Protein AF-A0A937JE90-F1 (afdb_monomer_lite)

Foldseek 3Di:
DDDDPDVVVVVVVVVVVVVVVVVVVVVVVVPPDDDPDPDDDDPDPDPPPDPPPPQDQPAWDFADAPNHTDDTDGPLVSCVNNVNPPPPPPQPQDPPRDGDDDPDDDDDDPPDDDDDPDDDDPDDDPDPPPPPDDPPDFWAWKWWDDDHDTDTPDGTDDPLVSCCVHFFQHADDAVDWTWMDGHQWIWIDDGQFIWIDNVVPDTDTPFGADNVRRGGPPSVD

Structure (mmCIF, N/CA/C/O backbone):
data_AF-A0A937JE90-F1
#
_entry.id   AF-A0A937JE90-F1
#
loop_
_atom_site.group_PDB
_atom_site.id
_atom_site.type_symbol
_atom_site.label_atom_id
_atom_site.label_alt_id
_atom_site.label_comp_id
_atom_site.label_asym_id
_atom_site.label_entity_id
_atom_site.label_seq_id
_atom_site.pdbx_PDB_ins_code
_atom_site.Cartn_x
_atom_site.Cartn_y
_atom_site.Cartn_z
_atom_site.occupancy
_atom_site.B_iso_or_equiv
_atom_site.auth_seq_id
_atom_site.auth_comp_id
_atom_site.auth_asym_id
_atom_site.auth_atom_id
_atom_site.pdbx_PDB_model_num
ATOM 1 N N . MET A 1 1 ? 58.401 -12.901 -53.313 1.00 37.28 1 MET A N 1
ATOM 2 C CA . MET A 1 1 ? 56.952 -12.604 -53.317 1.00 37.28 1 MET A CA 1
ATOM 3 C C . MET A 1 1 ? 56.377 -13.189 -52.036 1.00 37.28 1 MET A C 1
ATOM 5 O O . MET A 1 1 ? 56.408 -14.402 -51.900 1.00 37.28 1 MET A O 1
ATOM 9 N N . ALA A 1 2 ? 55.994 -12.356 -51.066 1.00 48.31 2 ALA A N 1
ATOM 10 C CA . ALA A 1 2 ? 55.420 -12.804 -49.794 1.00 48.31 2 ALA A CA 1
ATOM 11 C C . ALA A 1 2 ? 53.891 -12.698 -49.88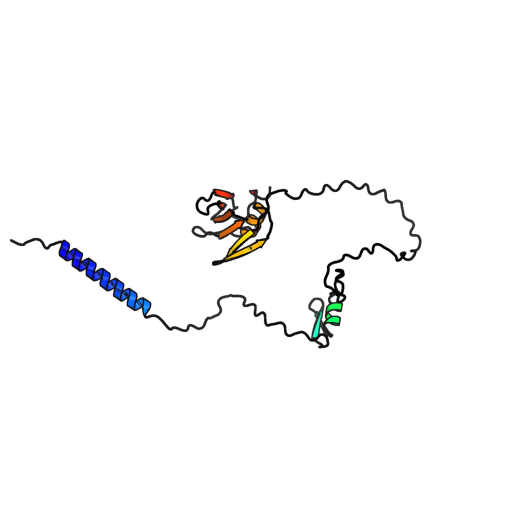3 1.00 48.31 2 ALA A C 1
ATOM 13 O O . ALA A 1 2 ? 53.369 -11.627 -50.186 1.00 48.31 2 ALA A O 1
ATOM 14 N N . THR A 1 3 ? 53.185 -13.810 -49.690 1.00 56.88 3 THR A N 1
ATOM 15 C CA . THR A 1 3 ? 51.717 -13.859 -49.654 1.00 56.88 3 THR A CA 1
ATOM 16 C C . THR A 1 3 ? 51.203 -13.258 -48.339 1.00 56.88 3 THR A C 1
ATOM 18 O O . THR A 1 3 ? 51.797 -13.540 -47.295 1.00 56.88 3 THR A O 1
ATOM 21 N N . PRO A 1 4 ? 50.125 -12.449 -48.340 1.00 64.75 4 PRO A N 1
ATOM 22 C CA . PRO A 1 4 ? 49.557 -11.908 -47.106 1.00 64.75 4 PRO A CA 1
ATOM 23 C C . PRO A 1 4 ? 49.019 -13.048 -46.225 1.00 64.75 4 PRO A C 1
ATOM 25 O O . PRO A 1 4 ? 48.425 -13.979 -46.771 1.00 64.75 4 PRO A O 1
ATOM 28 N N . PRO A 1 5 ? 49.190 -13.010 -44.892 1.00 63.50 5 PRO A N 1
ATOM 29 C CA . PRO A 1 5 ? 48.588 -14.008 -44.019 1.00 63.50 5 PRO A CA 1
ATOM 30 C C . PRO A 1 5 ? 47.060 -13.866 -44.025 1.00 63.50 5 PRO A C 1
ATOM 32 O O . PRO A 1 5 ? 46.520 -12.767 -43.880 1.00 63.50 5 PRO A O 1
ATOM 35 N N . ASP A 1 6 ? 46.361 -14.989 -44.187 1.00 70.56 6 ASP A N 1
ATOM 36 C CA . ASP A 1 6 ? 44.903 -15.046 -44.189 1.00 70.56 6 ASP A CA 1
ATOM 37 C C . ASP A 1 6 ? 44.341 -14.583 -42.841 1.00 70.56 6 ASP A C 1
ATOM 39 O O . ASP A 1 6 ? 44.371 -15.296 -41.836 1.00 70.56 6 ASP A O 1
ATOM 43 N N . ASN A 1 7 ? 43.750 -13.388 -42.832 1.00 67.81 7 ASN A N 1
ATOM 44 C CA . ASN A 1 7 ? 43.141 -12.771 -41.650 1.00 67.81 7 ASN A CA 1
ATOM 45 C C . ASN A 1 7 ? 42.049 -13.658 -41.010 1.00 67.81 7 ASN A C 1
ATOM 47 O O . ASN A 1 7 ? 41.742 -13.544 -39.827 1.00 67.81 7 ASN A O 1
ATOM 51 N N . ARG A 1 8 ? 41.490 -14.592 -41.791 1.00 65.81 8 ARG A N 1
ATOM 52 C CA . ARG A 1 8 ? 40.526 -15.610 -41.351 1.00 65.81 8 ARG A CA 1
ATOM 53 C C . ARG A 1 8 ? 41.146 -16.648 -40.415 1.00 65.81 8 ARG A C 1
ATOM 55 O O . ARG A 1 8 ? 40.470 -17.098 -39.497 1.00 65.81 8 ARG A O 1
ATOM 62 N N . ILE A 1 9 ? 42.418 -16.994 -40.613 1.00 70.12 9 ILE A N 1
ATOM 63 C CA . ILE A 1 9 ? 43.149 -17.927 -39.747 1.00 70.12 9 ILE A CA 1
ATOM 64 C C . ILE A 1 9 ? 43.435 -17.254 -38.401 1.00 70.12 9 ILE A C 1
ATOM 66 O O . ILE A 1 9 ? 43.223 -17.859 -37.355 1.00 70.12 9 ILE A O 1
ATOM 70 N N . ILE A 1 10 ? 43.809 -15.972 -38.413 1.00 68.62 10 ILE A N 1
ATOM 71 C CA . ILE A 1 10 ? 44.025 -15.184 -37.189 1.00 68.62 10 ILE A CA 1
ATOM 72 C C . ILE A 1 10 ? 42.716 -15.047 -36.394 1.00 68.62 10 ILE A C 1
ATOM 74 O O . ILE A 1 10 ? 42.710 -15.238 -35.178 1.00 68.62 10 ILE A O 1
ATOM 78 N N . LEU A 1 11 ? 41.589 -14.803 -37.074 1.00 66.81 11 LEU A N 1
ATOM 79 C CA . LEU A 1 11 ? 40.272 -14.715 -36.433 1.00 66.81 11 LEU A CA 1
ATOM 80 C C . LEU A 1 11 ? 39.799 -16.063 -35.863 1.00 66.81 11 LEU A C 1
ATOM 82 O O . LEU A 1 11 ? 39.247 -16.101 -34.765 1.00 66.81 11 LEU A O 1
ATOM 86 N N . ALA A 1 12 ? 40.045 -17.167 -36.575 1.00 65.94 12 ALA A N 1
ATOM 87 C CA . ALA A 1 12 ? 39.693 -18.511 -36.120 1.00 65.94 12 ALA A CA 1
ATOM 88 C C . ALA A 1 12 ? 40.515 -18.942 -34.892 1.00 65.94 12 ALA A C 1
ATOM 90 O O . ALA A 1 12 ? 39.964 -19.507 -33.947 1.00 65.94 12 ALA A O 1
ATOM 91 N N . ILE A 1 13 ? 41.813 -18.618 -34.868 1.00 72.19 13 ILE A N 1
ATOM 92 C CA . ILE A 1 13 ? 42.690 -18.878 -33.718 1.00 72.19 13 ILE A CA 1
ATOM 93 C C . ILE A 1 13 ? 42.265 -18.022 -32.516 1.00 72.19 13 ILE A C 1
ATOM 95 O O . ILE A 1 13 ? 42.159 -18.537 -31.402 1.00 72.19 13 ILE A O 1
ATOM 99 N N . GLY A 1 14 ? 41.961 -16.737 -32.736 1.00 70.06 14 GLY A N 1
ATOM 100 C CA . GLY A 1 14 ? 41.503 -15.830 -31.681 1.00 70.06 14 GLY A CA 1
ATOM 101 C C . GLY A 1 14 ? 40.176 -16.261 -31.048 1.00 70.06 14 GLY A C 1
ATOM 102 O O . GLY A 1 14 ? 40.050 -16.273 -29.823 1.00 70.06 14 GLY A O 1
ATOM 103 N N . ALA A 1 15 ? 39.207 -16.684 -31.866 1.00 73.38 15 ALA A N 1
ATOM 104 C CA . ALA A 1 15 ? 37.919 -17.180 -31.384 1.00 73.38 15 ALA A CA 1
ATOM 105 C C . ALA A 1 15 ? 38.066 -18.473 -30.562 1.00 73.38 15 ALA A C 1
ATOM 107 O O . ALA A 1 15 ? 37.449 -18.603 -29.505 1.00 73.38 15 ALA A O 1
ATOM 108 N N . GLY A 1 16 ? 38.928 -19.399 -30.999 1.00 78.94 16 GLY A N 1
ATOM 109 C CA . GLY A 1 16 ? 39.210 -20.629 -30.255 1.00 78.94 16 GLY A CA 1
ATOM 110 C C . GLY A 1 16 ? 39.806 -20.362 -28.870 1.00 78.94 16 GLY A C 1
ATOM 111 O O . GLY A 1 16 ? 39.369 -20.952 -27.882 1.00 78.94 16 GLY A O 1
ATOM 112 N N . LEU A 1 17 ? 40.749 -19.420 -28.773 1.00 83.06 17 LEU A N 1
ATOM 113 C CA . LEU A 1 17 ? 41.391 -19.054 -27.506 1.00 83.06 17 LEU A CA 1
ATOM 114 C C . LEU A 1 17 ? 40.407 -18.436 -26.500 1.00 83.06 17 LEU A C 1
ATOM 116 O O . LEU A 1 17 ? 40.452 -18.764 -25.314 1.00 83.06 17 LEU A O 1
ATOM 120 N N . ALA A 1 18 ? 39.485 -17.590 -26.968 1.00 82.56 18 ALA A N 1
ATOM 121 C CA . ALA A 1 18 ? 38.480 -16.958 -26.113 1.00 82.56 18 ALA A CA 1
ATOM 122 C C . ALA A 1 18 ? 37.497 -17.976 -25.508 1.00 82.56 18 ALA A C 1
ATOM 124 O O . ALA A 1 18 ? 37.166 -17.891 -24.324 1.00 82.56 18 ALA A O 1
ATOM 125 N N . VAL A 1 19 ? 37.070 -18.971 -26.294 1.00 86.69 19 VAL A N 1
ATOM 126 C CA . VAL A 1 19 ? 36.162 -20.030 -25.824 1.00 86.69 19 VAL A CA 1
ATOM 127 C C . VAL A 1 19 ? 36.844 -20.912 -24.776 1.00 86.69 19 VAL A C 1
ATOM 129 O O . VAL A 1 19 ? 36.248 -21.206 -23.741 1.00 86.69 19 VAL A O 1
ATOM 132 N N . ILE A 1 20 ? 38.110 -21.280 -24.993 1.00 86.88 20 ILE A N 1
ATOM 133 C CA . ILE A 1 20 ? 38.877 -22.077 -24.023 1.00 86.88 20 ILE A CA 1
ATOM 134 C C . ILE A 1 20 ? 39.048 -21.308 -22.704 1.00 86.88 20 ILE A C 1
ATOM 136 O O . ILE A 1 20 ? 38.826 -21.876 -21.636 1.00 86.88 20 ILE A O 1
ATOM 140 N N . LEU A 1 21 ? 39.369 -20.010 -22.760 1.00 86.88 21 LEU A N 1
ATOM 141 C CA . LEU A 1 21 ? 39.505 -19.171 -21.564 1.00 86.88 21 LEU A CA 1
ATOM 142 C C . LEU A 1 21 ? 38.193 -19.093 -20.760 1.00 86.88 21 LEU A C 1
ATOM 144 O O . LEU A 1 21 ? 38.212 -19.208 -19.534 1.00 86.88 21 LEU A O 1
ATOM 148 N N . ALA A 1 22 ? 37.052 -18.947 -21.441 1.00 83.56 22 ALA A N 1
ATOM 149 C CA . ALA A 1 22 ? 35.739 -18.903 -20.800 1.00 83.56 22 ALA A CA 1
ATOM 150 C C . ALA A 1 22 ? 35.393 -20.223 -20.089 1.00 83.56 22 ALA A C 1
ATOM 152 O O . ALA A 1 22 ? 34.890 -20.201 -18.966 1.00 83.56 22 ALA A O 1
ATOM 153 N N . ILE A 1 23 ? 35.715 -21.368 -20.703 1.00 85.56 23 ILE A N 1
ATOM 154 C CA . ILE A 1 23 ? 35.499 -22.696 -20.107 1.00 85.56 23 ILE A CA 1
ATOM 155 C C . ILE A 1 23 ? 36.378 -22.887 -18.863 1.00 85.56 23 ILE A C 1
ATOM 157 O O . ILE A 1 23 ? 35.900 -23.379 -17.840 1.00 85.56 23 ILE A O 1
ATOM 161 N N . VAL A 1 24 ? 37.645 -22.463 -18.915 1.00 85.81 24 VAL A N 1
ATOM 162 C CA . VAL A 1 24 ? 38.560 -22.546 -17.764 1.00 85.81 24 VAL A CA 1
ATOM 163 C C . VAL A 1 24 ? 38.064 -21.679 -16.604 1.00 85.81 24 VAL A C 1
ATOM 165 O O . VAL A 1 24 ? 38.007 -22.159 -15.474 1.00 85.81 24 VAL A O 1
ATOM 168 N N . LEU A 1 25 ? 37.642 -20.438 -16.866 1.00 82.88 25 LEU A N 1
ATOM 169 C CA . LEU A 1 25 ? 37.072 -19.564 -15.834 1.00 82.88 25 LEU A CA 1
ATOM 170 C C . LEU A 1 25 ? 35.789 -20.154 -15.238 1.00 82.88 25 LEU A C 1
ATOM 172 O O . LEU A 1 25 ? 35.642 -20.175 -14.017 1.00 82.88 25 LEU A O 1
ATOM 176 N N . ALA A 1 26 ? 34.897 -20.695 -16.072 1.00 79.31 26 ALA A N 1
ATOM 177 C CA . ALA A 1 26 ? 33.676 -21.343 -15.605 1.00 79.31 26 ALA A CA 1
ATOM 178 C C . ALA A 1 26 ? 33.976 -22.517 -14.658 1.00 79.31 26 ALA A C 1
ATOM 180 O O . ALA A 1 26 ? 33.338 -22.623 -13.611 1.00 79.31 26 ALA A O 1
ATOM 181 N N . LEU A 1 27 ? 34.976 -23.351 -14.970 1.00 80.12 27 LEU A N 1
ATOM 182 C CA . LEU A 1 27 ? 35.408 -24.464 -14.114 1.00 80.12 27 LEU A CA 1
ATOM 183 C C . LEU A 1 27 ? 36.045 -23.998 -12.796 1.00 80.12 27 LEU A C 1
ATOM 185 O O . LEU A 1 27 ? 35.827 -24.624 -11.761 1.00 80.12 27 LEU A O 1
ATOM 189 N N . VAL A 1 28 ? 36.799 -22.895 -12.804 1.00 78.12 28 VAL A N 1
ATOM 190 C CA . VAL A 1 28 ? 37.383 -22.323 -11.577 1.00 78.12 28 VAL A CA 1
ATOM 191 C C . VAL A 1 28 ? 36.291 -21.771 -10.657 1.00 78.12 28 VAL A C 1
ATOM 193 O O . VAL A 1 28 ? 36.310 -22.054 -9.461 1.00 78.12 28 VAL A O 1
ATOM 196 N N . PHE A 1 29 ? 35.301 -21.054 -11.197 1.00 73.00 29 PHE A N 1
ATOM 197 C CA . PHE A 1 29 ? 34.206 -20.499 -10.393 1.00 73.00 29 PHE A CA 1
ATOM 198 C C . PHE A 1 29 ? 33.187 -21.551 -9.926 1.00 73.00 29 PHE A C 1
ATOM 200 O O . PHE A 1 29 ? 32.570 -21.365 -8.882 1.00 73.00 29 PHE A O 1
ATOM 207 N N . THR A 1 30 ? 33.032 -22.676 -10.633 1.00 66.69 30 THR A N 1
ATOM 208 C CA . THR A 1 30 ? 32.139 -23.774 -10.202 1.00 66.69 30 THR A CA 1
ATOM 209 C C . THR A 1 30 ? 32.773 -24.734 -9.196 1.00 66.69 30 THR A C 1
ATOM 211 O O . THR A 1 30 ? 32.049 -25.458 -8.518 1.00 66.69 30 THR A O 1
ATOM 214 N N . ARG A 1 31 ? 34.105 -24.730 -9.032 1.00 59.97 31 ARG A N 1
ATOM 215 C CA . ARG A 1 31 ? 34.806 -25.583 -8.051 1.00 59.97 31 ARG A CA 1
ATOM 216 C C . ARG A 1 31 ? 34.926 -24.954 -6.650 1.00 59.97 31 ARG A C 1
ATOM 218 O O . ARG A 1 31 ? 35.518 -25.559 -5.761 1.00 59.97 31 ARG A O 1
ATOM 225 N N . GLY A 1 32 ? 34.356 -23.768 -6.432 1.00 50.62 32 GLY A N 1
ATOM 226 C CA . GLY A 1 32 ? 34.287 -23.099 -5.129 1.00 50.62 32 GLY A CA 1
ATOM 227 C C . GLY A 1 32 ? 33.049 -23.499 -4.325 1.00 50.62 32 GLY A C 1
ATOM 228 O O . GLY A 1 32 ? 32.169 -22.672 -4.112 1.00 50.62 32 GLY A O 1
ATOM 229 N N . GLY A 1 33 ? 32.966 -24.761 -3.902 1.00 50.19 33 GLY A N 1
ATOM 230 C CA . GLY A 1 33 ? 31.953 -25.243 -2.961 1.00 50.19 33 GLY A CA 1
ATOM 231 C C . GLY A 1 33 ? 32.598 -25.706 -1.657 1.00 50.19 33 GLY A C 1
ATOM 232 O O . GLY A 1 33 ? 33.491 -26.548 -1.691 1.00 50.19 33 GLY A O 1
ATOM 233 N N . GLY A 1 34 ? 32.113 -25.181 -0.527 1.00 51.88 34 GLY A N 1
ATOM 234 C CA . GLY A 1 34 ? 32.382 -25.733 0.806 1.00 51.88 34 GLY A CA 1
ATOM 235 C C . GLY A 1 34 ? 33.160 -24.818 1.749 1.00 51.88 34 GLY A C 1
ATOM 236 O O . GLY A 1 34 ? 34.227 -25.190 2.219 1.00 51.88 34 GLY A O 1
ATOM 237 N N . GLY A 1 35 ? 32.629 -23.629 2.033 1.00 43.66 35 GLY A N 1
ATOM 238 C CA . GLY A 1 35 ? 33.062 -22.819 3.170 1.00 43.66 35 GLY A CA 1
ATOM 239 C C . GLY A 1 35 ? 31.875 -22.553 4.084 1.00 43.66 35 GLY A C 1
ATOM 240 O O . GLY A 1 35 ? 31.163 -21.571 3.880 1.00 43.66 35 GLY A O 1
ATOM 241 N N . GLU A 1 36 ? 31.646 -23.430 5.064 1.00 54.31 36 GLU A N 1
ATOM 242 C CA . GLU A 1 36 ? 30.796 -23.125 6.218 1.00 54.31 36 GLU A CA 1
ATOM 243 C C . GLU A 1 36 ? 31.361 -21.875 6.896 1.00 54.31 36 GLU A C 1
ATOM 245 O O . GLU A 1 36 ? 32.399 -21.903 7.556 1.00 54.31 36 GLU A O 1
ATOM 250 N N . THR A 1 37 ? 30.703 -20.745 6.664 1.00 46.59 37 THR A N 1
ATOM 251 C CA . THR A 1 37 ? 30.997 -19.499 7.363 1.00 46.59 37 THR A CA 1
ATOM 252 C C . THR A 1 37 ? 30.010 -19.429 8.523 1.00 46.59 37 THR A C 1
ATOM 254 O O . THR A 1 37 ? 28.810 -19.509 8.256 1.00 46.59 37 THR A O 1
ATOM 257 N N . PRO A 1 38 ? 30.447 -19.295 9.789 1.00 49.16 38 PRO A N 1
ATOM 258 C CA . PRO A 1 38 ? 29.516 -19.101 10.889 1.00 49.16 38 PRO A CA 1
ATOM 259 C C . PRO A 1 38 ? 28.750 -17.808 10.625 1.00 49.16 38 PRO A C 1
ATOM 261 O O . PRO A 1 38 ? 29.356 -16.749 10.430 1.00 49.16 38 PRO A O 1
ATOM 264 N N . GLU A 1 39 ? 27.424 -17.892 10.576 1.00 51.44 39 GLU A N 1
ATOM 265 C CA . GLU A 1 39 ? 26.563 -16.722 10.480 1.00 51.44 39 GLU A CA 1
ATOM 266 C C . GLU A 1 39 ? 26.721 -15.886 11.755 1.00 51.44 39 GLU A C 1
ATOM 268 O O . GLU A 1 39 ? 26.107 -16.137 12.788 1.00 51.44 39 GLU A O 1
ATOM 273 N N . GLY A 1 40 ? 27.588 -14.874 11.688 1.00 54.34 40 GLY A N 1
ATOM 274 C CA . GLY A 1 40 ? 27.546 -13.745 12.608 1.00 54.34 40 GLY A CA 1
ATOM 275 C C . GLY A 1 40 ? 26.224 -12.987 12.429 1.00 54.34 40 GLY A C 1
ATOM 276 O O . GLY A 1 40 ? 25.684 -12.956 11.317 1.00 54.34 40 GLY A O 1
ATOM 277 N N . PRO A 1 41 ? 25.682 -12.381 13.498 1.00 49.41 41 PRO A N 1
ATOM 278 C CA . PRO A 1 41 ? 24.296 -11.943 13.542 1.00 49.41 41 PRO A CA 1
ATOM 279 C C . PRO A 1 41 ? 24.059 -10.822 12.530 1.00 49.41 41 PRO A C 1
ATOM 281 O O . PRO A 1 41 ? 24.440 -9.668 12.730 1.00 49.41 41 PRO A O 1
ATOM 284 N N . LYS A 1 42 ? 23.390 -11.168 11.430 1.00 52.94 42 LYS A N 1
ATOM 285 C CA . LYS A 1 42 ? 22.649 -10.199 10.629 1.00 52.94 42 LYS A CA 1
ATOM 286 C C . LYS A 1 42 ? 21.412 -9.842 11.440 1.00 52.94 42 LYS A C 1
ATOM 288 O O . LYS A 1 42 ? 20.765 -10.726 11.992 1.00 52.94 42 LYS A O 1
ATOM 293 N N . GLY A 1 43 ? 21.154 -8.543 11.577 1.00 58.41 43 GLY A N 1
ATOM 294 C CA . GLY A 1 43 ? 20.086 -7.972 12.398 1.00 58.41 43 GLY A CA 1
ATOM 295 C C . GLY A 1 43 ? 18.686 -8.363 11.930 1.00 58.41 43 GLY A C 1
ATOM 296 O O . GLY A 1 43 ? 17.953 -7.540 11.392 1.00 58.41 43 GLY A O 1
ATOM 297 N N . GLN A 1 44 ? 18.319 -9.615 12.166 1.00 52.81 44 GLN A N 1
ATOM 298 C CA . GLN A 1 44 ? 16.961 -10.115 12.158 1.00 52.81 44 GLN A CA 1
ATOM 299 C C . GLN A 1 44 ? 16.538 -10.292 13.614 1.00 52.81 44 GLN A C 1
ATOM 301 O O . GLN A 1 44 ? 17.138 -11.066 14.358 1.00 52.81 44 GLN A O 1
ATOM 306 N N . LEU A 1 45 ? 15.522 -9.534 14.028 1.00 61.84 45 LEU A N 1
ATOM 307 C CA . LEU A 1 45 ? 14.776 -9.816 15.247 1.00 61.84 45 LEU A CA 1
ATOM 308 C C . LEU A 1 45 ? 14.171 -11.214 15.070 1.00 61.84 45 LEU A C 1
ATOM 310 O O . LEU A 1 45 ? 13.153 -11.369 14.397 1.00 61.84 45 LEU A O 1
ATOM 314 N N . GLN A 1 46 ? 14.847 -12.235 15.591 1.00 59.69 46 GLN A N 1
ATOM 315 C CA . GLN A 1 46 ? 14.311 -13.585 15.631 1.00 59.69 46 GLN A CA 1
ATOM 316 C C . GLN A 1 46 ? 13.304 -13.620 16.772 1.00 59.69 46 GLN A C 1
ATOM 318 O O . GLN A 1 46 ? 13.667 -13.543 17.944 1.00 59.69 46 GLN A O 1
ATOM 323 N N . VAL A 1 47 ? 12.023 -13.628 16.413 1.00 62.75 47 VAL A N 1
ATOM 324 C CA . VAL A 1 47 ? 10.957 -13.906 17.367 1.00 62.75 47 VAL A CA 1
ATOM 325 C C . VAL A 1 47 ? 10.908 -15.420 17.507 1.00 62.75 47 VAL A C 1
ATOM 327 O O . VAL A 1 47 ? 10.254 -16.100 16.719 1.00 62.75 47 VAL A O 1
ATOM 330 N N . ASP A 1 48 ? 11.636 -15.939 18.492 1.00 57.00 48 ASP A N 1
ATOM 331 C CA . ASP A 1 48 ? 11.430 -17.296 18.984 1.00 57.00 48 ASP A CA 1
ATOM 332 C C . ASP A 1 48 ? 10.063 -17.334 19.671 1.00 57.00 48 ASP A C 1
ATOM 334 O O . ASP A 1 48 ? 9.928 -17.079 20.869 1.00 57.00 48 ASP A O 1
ATOM 338 N N . VAL A 1 49 ? 9.014 -17.617 18.895 1.00 61.09 49 VAL A N 1
ATOM 339 C CA . VAL A 1 49 ? 7.740 -18.055 19.463 1.00 61.09 49 VAL A CA 1
ATOM 340 C C . VAL A 1 49 ? 7.956 -19.493 19.913 1.00 61.09 49 VAL A C 1
ATOM 342 O O . VAL A 1 49 ? 7.645 -20.445 19.201 1.00 61.09 49 VAL A O 1
ATOM 345 N N . ALA A 1 50 ? 8.556 -19.647 21.091 1.00 59.31 50 ALA A N 1
ATOM 346 C CA . ALA A 1 50 ? 8.447 -20.894 21.818 1.00 59.31 50 ALA A CA 1
ATOM 347 C C . ALA A 1 50 ? 6.953 -21.157 22.034 1.00 59.31 50 ALA A C 1
ATOM 349 O O . ALA A 1 50 ? 6.223 -20.259 22.464 1.00 59.31 50 ALA A O 1
ATOM 350 N N . GLU A 1 51 ? 6.510 -22.369 21.702 1.00 51.34 51 GLU A N 1
ATOM 351 C CA . GLU A 1 51 ? 5.184 -22.870 22.049 1.00 51.34 51 GLU A CA 1
ATOM 352 C C . GLU A 1 51 ? 4.886 -22.470 23.498 1.00 51.34 51 GLU A C 1
ATOM 354 O O . GLU A 1 51 ? 5.680 -22.766 24.400 1.00 51.34 51 GLU A O 1
ATOM 359 N N . ALA A 1 52 ? 3.807 -21.710 23.713 1.00 56.06 52 ALA A N 1
ATOM 360 C CA . ALA A 1 52 ? 3.447 -21.266 25.048 1.00 56.06 52 ALA A CA 1
ATOM 361 C C . ALA A 1 52 ? 3.242 -22.522 25.896 1.00 56.06 52 ALA A C 1
ATOM 363 O O . ALA A 1 52 ? 2.284 -23.263 25.683 1.00 56.06 52 ALA A O 1
ATOM 364 N N . GLN A 1 53 ? 4.167 -22.787 26.825 1.00 59.00 53 GLN A N 1
ATOM 365 C CA . GLN A 1 53 ? 3.973 -23.835 27.821 1.00 59.00 53 GLN A CA 1
ATOM 366 C C . GLN A 1 53 ? 2.613 -23.563 28.450 1.00 59.00 53 GLN A C 1
ATOM 368 O O . GLN A 1 53 ? 2.394 -22.443 28.923 1.00 59.00 53 GLN A O 1
ATOM 373 N N . SER A 1 54 ? 1.696 -24.534 28.381 1.00 59.47 54 SER A N 1
ATOM 374 C CA . SER A 1 54 ? 0.350 -24.368 28.917 1.00 59.47 54 SER A CA 1
ATOM 375 C C . SER A 1 54 ? 0.480 -23.867 30.348 1.00 59.47 54 SER A C 1
ATOM 377 O O . SER A 1 54 ? 1.075 -24.517 31.212 1.00 59.47 54 SER A O 1
ATOM 379 N N . LEU A 1 55 ? 0.026 -22.639 30.572 1.00 62.09 55 LEU A N 1
ATOM 380 C CA . LEU A 1 55 ? 0.109 -22.038 31.886 1.00 62.09 55 LEU A CA 1
ATOM 381 C C . LEU A 1 55 ? -0.967 -22.714 32.729 1.00 62.09 55 LEU A C 1
ATOM 383 O O . LEU A 1 55 ? -2.155 -22.458 32.555 1.00 62.09 55 LEU A O 1
ATOM 387 N N . GLU A 1 56 ? -0.535 -23.619 33.601 1.00 67.44 56 GLU A N 1
ATOM 388 C CA . GLU A 1 56 ? -1.402 -24.274 34.576 1.00 67.44 56 GLU A CA 1
ATOM 389 C C . GLU A 1 56 ? -2.122 -23.200 35.418 1.00 67.44 56 GLU A C 1
ATOM 391 O O . GLU A 1 56 ? -1.444 -22.433 36.112 1.00 67.44 56 GLU A O 1
ATOM 396 N N . PRO A 1 57 ? -3.467 -23.118 35.388 1.00 68.38 57 PRO A N 1
ATOM 397 C CA . PRO A 1 57 ? -4.224 -22.028 36.017 1.00 68.38 57 PRO A CA 1
ATOM 398 C C . PRO A 1 57 ? -3.984 -21.903 37.524 1.00 68.38 57 PRO A C 1
ATOM 400 O O . PRO A 1 57 ? -4.032 -20.811 38.086 1.00 68.38 57 PRO A O 1
ATOM 403 N N . THR A 1 58 ? -3.690 -23.028 38.177 1.00 73.19 58 THR A N 1
ATOM 404 C CA . THR A 1 58 ? -3.466 -23.126 39.623 1.00 73.19 58 THR A CA 1
ATOM 405 C C . THR A 1 58 ? -2.020 -22.861 40.035 1.00 73.19 58 THR A C 1
ATOM 407 O O . THR A 1 58 ? -1.705 -22.919 41.222 1.00 73.19 58 THR A O 1
ATOM 410 N N . ARG A 1 59 ? -1.105 -22.625 39.088 1.00 81.50 59 ARG A N 1
ATOM 411 C CA . ARG A 1 59 ? 0.303 -22.372 39.398 1.00 81.50 59 ARG A CA 1
ATOM 412 C C . ARG A 1 59 ? 0.491 -20.916 39.807 1.00 81.50 59 ARG A C 1
ATOM 414 O O . ARG A 1 59 ? 0.085 -20.005 39.093 1.00 81.50 59 ARG A O 1
ATOM 421 N N . GLU A 1 60 ? 1.160 -20.697 40.934 1.00 84.62 60 GLU A N 1
ATOM 422 C CA . GLU A 1 60 ? 1.529 -19.350 41.363 1.00 84.62 60 GLU A CA 1
ATOM 423 C C . GLU A 1 60 ? 2.642 -18.779 40.473 1.00 84.62 60 GLU A C 1
ATOM 425 O O . GLU A 1 60 ? 3.685 -19.402 40.246 1.00 84.62 60 GLU A O 1
ATOM 430 N N . LEU A 1 61 ? 2.411 -17.568 39.973 1.00 88.00 61 LEU A N 1
ATOM 431 C CA . LEU A 1 61 ? 3.282 -16.819 39.079 1.00 88.00 61 LEU A CA 1
ATOM 432 C C . LEU A 1 61 ? 3.653 -15.478 39.709 1.00 88.00 61 LEU A C 1
ATOM 434 O O . LEU A 1 61 ? 2.934 -14.945 40.549 1.00 88.00 61 LEU A O 1
ATOM 438 N N . ARG A 1 62 ? 4.742 -14.869 39.236 1.00 92.00 62 ARG A N 1
ATOM 439 C CA . ARG A 1 62 ? 5.076 -13.488 39.599 1.00 92.00 62 ARG A CA 1
ATOM 440 C C . ARG A 1 62 ? 4.093 -12.525 38.938 1.00 92.00 62 ARG A C 1
ATOM 442 O O . ARG A 1 62 ? 4.104 -12.402 37.717 1.00 92.00 62 ARG A O 1
ATOM 449 N N . CYS A 1 63 ? 3.291 -11.826 39.734 1.00 90.94 63 CYS A N 1
ATOM 450 C CA . CYS A 1 63 ? 2.336 -10.853 39.230 1.00 90.94 63 CYS A CA 1
ATOM 451 C C . CYS A 1 63 ? 2.941 -9.449 39.163 1.00 90.94 63 CYS A C 1
ATOM 453 O O . CYS A 1 63 ? 3.559 -8.979 40.125 1.00 90.94 63 CYS A O 1
ATOM 455 N N . PHE A 1 64 ? 2.716 -8.774 38.036 1.00 91.94 64 PHE A N 1
ATOM 456 C CA . PHE A 1 64 ? 3.090 -7.383 37.823 1.00 91.94 64 PHE A CA 1
ATOM 457 C C . PHE A 1 64 ? 1.843 -6.570 37.485 1.00 91.94 64 PHE A C 1
ATOM 459 O O . PHE A 1 64 ? 1.065 -6.993 36.634 1.00 91.94 64 PHE A O 1
ATOM 466 N N . VAL A 1 65 ? 1.662 -5.428 38.146 1.00 89.19 65 VAL A N 1
ATOM 467 C CA . VAL A 1 65 ? 0.575 -4.469 37.892 1.00 89.19 65 VAL A CA 1
ATOM 468 C C . VAL A 1 65 ? 1.227 -3.126 37.594 1.00 89.19 65 VAL A C 1
ATOM 470 O O . VAL A 1 65 ? 2.084 -2.687 38.358 1.00 89.19 65 VAL A O 1
ATOM 473 N N . GLU A 1 66 ? 0.918 -2.533 36.437 1.00 88.19 66 GLU A N 1
ATOM 474 C CA . GLU A 1 66 ? 1.575 -1.306 35.938 1.00 88.19 66 GLU A CA 1
ATOM 475 C C . GLU A 1 66 ? 3.119 -1.401 35.906 1.00 88.19 66 GLU A C 1
ATOM 477 O O . GLU A 1 66 ? 3.848 -0.430 36.100 1.00 88.19 66 GLU A O 1
ATOM 482 N N . GLY A 1 67 ? 3.643 -2.612 35.684 1.00 89.94 67 GLY A N 1
ATOM 483 C CA . GLY A 1 67 ? 5.082 -2.889 35.666 1.00 89.94 67 GLY A CA 1
ATOM 484 C C . GLY A 1 67 ? 5.741 -3.045 37.044 1.00 89.94 67 GLY A C 1
ATOM 485 O O . GLY A 1 67 ? 6.951 -3.254 37.102 1.00 89.94 67 GLY A O 1
ATOM 486 N N . GLN A 1 68 ? 4.989 -2.989 38.149 1.00 91.88 68 GLN A N 1
ATOM 487 C CA . GLN A 1 68 ? 5.496 -3.208 39.511 1.00 91.88 68 GLN A CA 1
ATOM 488 C C . GLN A 1 68 ? 5.173 -4.618 40.014 1.00 91.88 68 GLN A C 1
ATOM 490 O O . GLN A 1 68 ? 4.063 -5.106 39.825 1.00 91.88 68 GLN A O 1
ATOM 495 N N . PHE A 1 69 ? 6.128 -5.273 40.680 1.00 92.88 69 PHE A N 1
ATOM 496 C CA . PHE A 1 69 ? 5.924 -6.606 41.259 1.00 92.88 69 PHE A CA 1
ATOM 497 C C . PHE A 1 69 ? 5.056 -6.531 42.521 1.00 92.88 69 PHE A C 1
ATOM 499 O O . PHE A 1 69 ? 5.429 -5.867 43.486 1.00 92.88 69 PHE A O 1
ATOM 506 N N . VAL A 1 70 ? 3.929 -7.248 42.531 1.00 91.69 70 VAL A N 1
ATOM 507 C CA . VAL A 1 70 ? 2.953 -7.213 43.639 1.00 91.69 70 VAL A CA 1
ATOM 508 C C . VAL A 1 70 ? 2.884 -8.509 44.451 1.00 91.69 70 VAL A C 1
ATOM 510 O O . VAL A 1 70 ? 2.259 -8.529 45.509 1.00 91.69 70 VAL A O 1
ATOM 513 N N . GLY A 1 71 ? 3.526 -9.586 43.987 1.00 92.31 71 GLY A N 1
ATOM 514 C CA . GLY A 1 71 ? 3.601 -10.860 44.705 1.00 92.31 71 GLY A CA 1
ATOM 515 C C . GLY A 1 71 ? 3.517 -12.089 43.802 1.00 92.31 71 GLY A C 1
ATOM 516 O O . GLY A 1 71 ? 3.477 -11.980 42.575 1.00 92.31 71 GLY A O 1
ATOM 517 N N . MET A 1 72 ? 3.495 -13.266 44.430 1.00 92.75 72 MET A N 1
ATOM 518 C CA . MET A 1 72 ? 3.181 -14.535 43.769 1.00 92.75 72 MET A CA 1
ATOM 519 C C . MET A 1 72 ? 1.666 -14.751 43.827 1.00 92.75 72 MET A C 1
ATOM 521 O O . MET A 1 72 ? 1.106 -14.772 44.919 1.00 92.75 72 MET A O 1
ATOM 525 N N . LEU A 1 73 ? 1.004 -14.838 42.674 1.00 89.00 73 LEU A N 1
ATOM 526 C CA . LEU A 1 73 ? -0.445 -15.029 42.556 1.00 89.00 73 LEU A CA 1
ATOM 527 C C . LEU A 1 73 ? -0.747 -16.011 41.423 1.00 89.00 73 LEU A C 1
ATOM 529 O O . LEU A 1 73 ? 0.055 -16.171 40.504 1.00 89.00 73 LEU A O 1
ATOM 533 N N . THR A 1 74 ? -1.909 -16.653 41.467 1.00 88.81 74 THR A N 1
ATOM 534 C CA . THR A 1 74 ? -2.421 -17.452 40.347 1.00 88.81 74 THR A CA 1
ATOM 535 C C . THR A 1 74 ? -2.783 -16.559 39.150 1.00 88.81 74 THR A C 1
ATOM 537 O O . THR A 1 74 ? -2.876 -15.330 39.267 1.00 88.81 74 THR A O 1
ATOM 540 N N . LEU A 1 75 ? -2.952 -17.165 37.971 1.00 85.25 75 LEU A N 1
ATOM 541 C CA . LEU A 1 75 ? -3.236 -16.443 36.723 1.00 85.25 75 LEU A CA 1
ATOM 542 C C . LEU A 1 75 ? -4.484 -15.560 36.809 1.00 85.25 75 LEU A C 1
ATOM 544 O O . LEU A 1 75 ? -4.439 -14.385 36.450 1.00 85.25 75 LEU A O 1
ATOM 548 N N . ASP A 1 76 ? -5.576 -16.130 37.307 1.00 85.50 76 ASP A N 1
ATOM 549 C CA . ASP A 1 76 ? -6.876 -15.486 37.501 1.00 85.50 76 ASP A CA 1
ATOM 550 C C . ASP A 1 76 ? -6.768 -14.281 38.444 1.00 85.50 76 ASP A C 1
ATOM 552 O O . ASP A 1 76 ? -7.217 -13.180 38.122 1.00 85.50 76 ASP A O 1
ATOM 556 N N . GLN A 1 77 ? -6.078 -14.448 39.571 1.00 87.31 77 GLN A N 1
ATOM 557 C CA . GLN A 1 77 ? -5.900 -13.385 40.556 1.00 87.31 77 GLN A CA 1
ATOM 558 C C . GLN A 1 77 ? -5.023 -12.247 40.026 1.00 87.31 77 GLN A C 1
ATOM 560 O O . GLN A 1 77 ? -5.282 -11.075 40.315 1.00 87.31 77 GLN A O 1
ATOM 565 N N . CYS A 1 78 ? -3.982 -12.565 39.252 1.00 89.19 78 CYS A N 1
ATOM 566 C CA . CYS A 1 78 ? -3.130 -11.547 38.649 1.00 89.19 78 CYS A CA 1
ATOM 567 C C . CYS A 1 78 ? -3.839 -10.795 37.514 1.00 89.19 78 CYS A C 1
ATOM 569 O O . CYS A 1 78 ? -3.717 -9.572 37.421 1.00 89.19 78 CYS A O 1
ATOM 571 N N . ALA A 1 79 ? -4.607 -11.502 36.682 1.00 85.75 79 ALA A N 1
ATOM 572 C CA . ALA A 1 79 ? -5.419 -10.905 35.627 1.00 85.75 79 ALA A CA 1
ATOM 573 C C . ALA A 1 79 ? -6.451 -9.929 36.212 1.00 85.75 79 ALA A C 1
ATOM 575 O O . ALA A 1 79 ? -6.512 -8.775 35.785 1.00 85.75 79 ALA A O 1
ATOM 576 N N . GLN A 1 80 ? -7.150 -10.338 37.278 1.00 85.06 80 GLN A N 1
ATOM 577 C CA . GLN A 1 80 ? -8.123 -9.492 37.971 1.00 85.06 80 GLN A CA 1
ATOM 578 C C . GLN A 1 80 ? -7.495 -8.186 38.480 1.00 85.06 80 GLN A C 1
ATOM 580 O O . GLN A 1 80 ? -8.073 -7.111 38.333 1.00 85.06 80 GLN A O 1
ATOM 585 N N . ARG A 1 81 ? -6.285 -8.251 39.052 1.00 85.75 81 ARG A N 1
ATOM 586 C CA . ARG A 1 81 ? -5.568 -7.058 39.541 1.00 85.75 81 ARG A CA 1
ATOM 587 C C . ARG A 1 81 ? -5.048 -6.151 38.429 1.00 85.75 81 ARG A C 1
ATOM 589 O O . ARG A 1 81 ? -4.833 -4.971 38.676 1.00 85.75 81 ARG A O 1
ATOM 596 N N . ASN A 1 82 ? -4.871 -6.690 37.227 1.00 83.62 82 ASN A N 1
ATOM 597 C CA . ASN A 1 82 ? -4.549 -5.925 36.025 1.00 83.62 82 ASN A CA 1
ATOM 598 C C . ASN A 1 82 ? -5.798 -5.361 35.323 1.00 83.62 82 ASN A C 1
ATOM 600 O O . ASN A 1 82 ? -5.676 -4.771 34.253 1.00 83.62 82 ASN A O 1
ATOM 604 N N . GLY A 1 83 ? -6.994 -5.537 35.899 1.00 79.62 83 GLY A N 1
ATOM 605 C CA . GLY A 1 83 ? -8.247 -5.078 35.298 1.00 79.62 83 GLY A CA 1
ATOM 606 C C . GLY A 1 83 ? -8.687 -5.900 34.085 1.00 79.62 83 GLY A C 1
ATOM 607 O O . GLY A 1 83 ? -9.570 -5.470 33.347 1.00 79.62 83 GLY A O 1
ATOM 608 N N . LEU A 1 84 ? -8.089 -7.076 33.867 1.00 80.00 84 LEU A N 1
ATOM 609 C CA . LEU A 1 84 ? -8.558 -8.036 32.875 1.00 80.00 84 LEU A CA 1
ATOM 610 C C . LEU A 1 84 ? -9.770 -8.753 33.476 1.00 80.00 84 LEU A C 1
ATOM 612 O O . LEU A 1 84 ? -9.624 -9.504 34.440 1.00 80.00 84 LEU A O 1
ATOM 616 N N . ALA A 1 85 ? -10.962 -8.490 32.937 1.00 59.31 85 ALA A N 1
ATOM 617 C CA . ALA A 1 85 ? -12.168 -9.215 33.316 1.00 59.31 85 ALA A CA 1
ATOM 618 C C . ALA A 1 85 ? -11.962 -10.708 33.015 1.00 59.31 85 ALA A C 1
ATOM 620 O O . ALA A 1 85 ? -11.779 -11.099 31.863 1.00 59.31 85 ALA A O 1
ATOM 621 N N . THR A 1 86 ? -11.908 -11.524 34.068 1.00 59.00 86 THR A N 1
ATOM 622 C CA . THR A 1 86 ? -11.750 -12.985 33.977 1.00 59.00 86 THR A CA 1
ATOM 623 C C . THR A 1 86 ? -13.080 -13.701 33.766 1.00 59.00 86 THR A C 1
ATOM 625 O O . THR A 1 86 ? -13.102 -14.880 33.417 1.00 59.00 86 THR A O 1
ATOM 628 N N . GLU A 1 87 ? -14.190 -12.988 33.932 1.00 57.03 87 GLU A N 1
ATOM 629 C CA . GLU A 1 87 ? -15.495 -13.451 33.496 1.00 57.03 87 GLU A CA 1
ATOM 630 C C . GLU A 1 87 ? -15.537 -13.328 31.976 1.00 57.03 87 GLU A C 1
ATOM 632 O O . GLU A 1 87 ? -15.176 -12.284 31.426 1.00 57.03 87 GLU A O 1
ATOM 637 N N . ALA A 1 88 ? -15.881 -14.441 31.318 1.00 51.94 88 ALA A N 1
ATOM 638 C CA . ALA A 1 88 ? -16.005 -14.541 29.873 1.00 51.94 88 ALA A CA 1
ATOM 639 C C . ALA A 1 88 ? -16.630 -13.254 29.343 1.00 51.94 88 ALA A C 1
ATOM 641 O O . ALA A 1 88 ? -17.705 -12.865 29.802 1.00 51.94 88 ALA A O 1
ATOM 642 N N . LEU A 1 89 ? -15.908 -12.579 28.442 1.00 47.16 89 LEU A N 1
ATOM 643 C CA . LEU A 1 89 ? -16.412 -11.396 27.765 1.00 47.16 89 LEU A CA 1
ATOM 644 C C . LEU A 1 89 ? -17.874 -11.650 27.401 1.00 47.16 89 LEU A C 1
ATOM 646 O O . LEU A 1 89 ? -18.180 -12.706 26.849 1.00 47.16 89 LEU A O 1
ATOM 650 N N . ASP A 1 90 ? -18.731 -10.691 27.739 1.00 49.50 90 ASP A N 1
ATOM 651 C CA . ASP A 1 90 ? -20.160 -10.651 27.438 1.00 49.50 90 ASP A CA 1
ATOM 652 C C . ASP A 1 90 ? -20.386 -10.617 25.915 1.00 49.50 90 ASP A C 1
ATOM 654 O O . ASP A 1 90 ? -20.718 -9.610 25.293 1.00 49.50 90 ASP A O 1
ATOM 658 N N . VAL A 1 91 ? -20.088 -11.743 25.282 1.00 54.34 91 VAL A N 1
ATOM 659 C CA . VAL A 1 91 ? -20.455 -12.124 23.934 1.00 54.34 91 VAL A CA 1
ATOM 660 C C . VAL A 1 91 ? -21.224 -13.413 24.134 1.00 54.34 91 VAL A C 1
ATOM 662 O O . VAL A 1 91 ? -20.621 -14.450 24.377 1.00 54.34 91 VAL A O 1
ATOM 665 N N . GLY A 1 92 ? -22.557 -13.314 24.129 1.00 47.28 92 GLY A N 1
ATOM 666 C CA . GLY A 1 92 ? -23.494 -14.422 24.323 1.00 47.28 92 GLY A CA 1
ATOM 667 C C . GLY A 1 92 ? -23.192 -15.607 23.409 1.00 47.28 92 GLY A C 1
ATOM 668 O O . GLY A 1 92 ? -23.736 -15.728 22.313 1.00 47.28 92 GLY A O 1
ATOM 669 N N . LEU A 1 93 ? -22.283 -16.451 23.876 1.00 50.31 93 LEU A N 1
ATOM 670 C CA . LEU A 1 93 ? -21.897 -17.730 23.325 1.00 50.31 93 LEU A CA 1
ATOM 671 C C . LEU A 1 93 ? -22.477 -18.739 24.300 1.00 50.31 93 LEU A C 1
ATOM 673 O O . LEU A 1 93 ? -21.978 -18.911 25.412 1.00 50.31 93 LEU A O 1
ATOM 677 N N . ASP A 1 94 ? -23.587 -19.345 23.905 1.00 56.12 94 ASP A N 1
ATOM 678 C CA . ASP A 1 94 ? -24.098 -20.504 24.617 1.00 56.12 94 ASP A CA 1
ATOM 679 C C . ASP A 1 94 ? -23.137 -21.697 24.449 1.00 56.12 94 ASP A C 1
ATOM 681 O O . ASP A 1 94 ? -22.168 -21.655 23.683 1.00 56.12 94 ASP A O 1
ATOM 685 N N . GLU A 1 95 ? -23.407 -22.790 25.162 1.00 57.62 95 GLU A N 1
ATOM 686 C CA . GLU A 1 95 ? -22.591 -24.014 25.146 1.00 57.62 95 GLU A CA 1
ATOM 687 C C . GLU A 1 95 ? -22.457 -24.657 23.743 1.00 57.62 95 GLU A C 1
ATOM 689 O O . GLU A 1 95 ? -21.720 -25.629 23.579 1.00 57.62 95 GLU A O 1
ATOM 694 N N . THR A 1 96 ? -23.129 -24.116 22.715 1.00 65.62 96 THR A N 1
ATOM 695 C CA . THR A 1 96 ? -23.052 -24.558 21.315 1.00 65.62 96 THR A CA 1
ATOM 696 C C . THR A 1 96 ? -22.182 -23.668 20.416 1.00 65.62 96 THR A C 1
ATOM 698 O O . THR A 1 96 ? -21.934 -24.029 19.265 1.00 65.62 96 THR A O 1
ATOM 701 N N . GLY A 1 97 ? -21.658 -22.545 20.924 1.00 60.06 97 GLY A N 1
ATOM 702 C CA . GLY A 1 97 ? -20.729 -21.674 20.192 1.00 60.06 97 GLY A CA 1
ATOM 703 C C . GLY A 1 97 ? -21.382 -20.773 19.137 1.00 60.06 97 GLY A C 1
ATOM 704 O O . GLY A 1 97 ? -20.697 -20.302 18.226 1.00 60.06 97 GLY A O 1
ATOM 705 N N . ALA A 1 98 ? -22.690 -20.522 19.237 1.00 54.47 98 ALA A N 1
ATOM 706 C CA . ALA A 1 98 ? -23.400 -19.593 18.362 1.00 54.47 98 ALA A CA 1
ATOM 707 C C . ALA A 1 98 ? -23.510 -18.197 18.997 1.00 54.47 98 ALA A C 1
ATOM 709 O O . ALA A 1 98 ? -23.809 -18.063 20.179 1.00 54.47 98 ALA A O 1
ATOM 710 N N . LEU A 1 99 ? -23.286 -17.149 18.195 1.00 51.31 99 LEU A N 1
ATOM 711 C CA . LEU A 1 99 ? -23.449 -15.759 18.623 1.00 51.31 99 LEU A CA 1
ATOM 712 C C . LEU A 1 99 ? -24.939 -15.421 18.715 1.00 51.31 99 LEU A C 1
ATOM 714 O O . LEU A 1 99 ? -25.593 -15.209 17.691 1.00 51.31 99 LEU A O 1
ATOM 718 N N . VAL A 1 100 ? -25.465 -15.318 19.932 1.00 51.28 100 VAL A N 1
ATOM 719 C CA . VAL A 1 100 ? -26.794 -14.757 20.181 1.00 51.28 100 VAL A CA 1
ATOM 720 C C . VAL A 1 100 ? -26.633 -13.572 21.120 1.00 51.28 100 VAL A C 1
ATOM 722 O O . VAL A 1 100 ? -26.317 -13.717 22.296 1.00 51.28 100 VAL A O 1
ATOM 725 N N . ALA A 1 101 ? -26.866 -12.369 20.594 1.00 47.50 101 ALA A N 1
ATOM 726 C CA . ALA A 1 101 ? -27.027 -11.191 21.431 1.00 47.50 101 ALA A CA 1
ATOM 727 C C . ALA A 1 101 ? -28.286 -11.382 22.291 1.00 47.50 101 ALA A C 1
ATOM 729 O O . ALA A 1 101 ? -29.399 -11.446 21.762 1.00 47.50 101 ALA A O 1
ATOM 730 N N . ALA A 1 102 ? -28.115 -11.499 23.608 1.00 45.88 102 ALA A N 1
ATOM 731 C CA . ALA A 1 102 ? -29.235 -11.557 24.533 1.00 45.88 102 ALA A CA 1
ATOM 732 C C . ALA A 1 102 ? -30.016 -10.227 24.476 1.00 45.88 102 ALA A C 1
ATOM 734 O O . ALA A 1 102 ? -29.423 -9.158 24.645 1.00 45.88 102 ALA A O 1
ATOM 735 N N . PRO A 1 103 ? -31.344 -10.244 24.259 1.00 54.56 103 PRO A N 1
ATOM 736 C CA . PRO A 1 103 ? -32.164 -9.053 24.367 1.00 54.56 103 PRO A CA 1
ATOM 737 C C . PRO A 1 103 ? -32.501 -8.841 25.846 1.00 54.56 103 PRO A C 1
ATOM 739 O O . PRO A 1 103 ? -33.611 -9.123 26.284 1.00 54.56 103 PRO A O 1
ATOM 742 N N . THR A 1 104 ? -31.549 -8.361 26.643 1.00 48.84 104 THR A N 1
ATOM 743 C CA . THR A 1 104 ? -31.833 -7.886 28.005 1.00 48.84 104 THR A CA 1
ATOM 744 C C . THR A 1 104 ? -31.572 -6.394 28.093 1.00 48.84 104 THR A C 1
ATOM 746 O O . THR A 1 104 ? -30.646 -5.924 28.748 1.00 48.84 104 THR A O 1
ATOM 749 N N . ALA A 1 105 ? -32.452 -5.635 27.444 1.00 48.88 105 ALA A N 1
ATOM 750 C CA . ALA A 1 105 ? -32.881 -4.379 28.027 1.00 48.88 105 ALA A CA 1
ATOM 751 C C . ALA A 1 105 ? -33.734 -4.702 29.265 1.00 48.88 105 ALA A C 1
ATOM 753 O O . ALA A 1 105 ? -34.707 -5.441 29.151 1.00 48.88 105 ALA A O 1
ATOM 754 N N . SER A 1 106 ? -33.373 -4.096 30.400 1.00 51.28 106 SER A N 1
ATOM 755 C CA . SER A 1 106 ? -34.211 -3.871 31.588 1.00 51.28 106 SER A CA 1
ATOM 756 C C . SER A 1 106 ? -34.700 -5.098 32.372 1.00 51.28 106 SER A C 1
ATOM 758 O O . SER A 1 106 ? -35.338 -5.982 31.827 1.00 51.28 106 SER A O 1
ATOM 760 N N . LEU A 1 107 ? -34.476 -5.085 33.696 1.00 51.41 107 LEU A N 1
ATOM 761 C CA . LEU A 1 107 ? -35.498 -5.292 34.751 1.00 51.41 107 LEU A CA 1
ATOM 762 C C . LEU A 1 107 ? -34.876 -5.360 36.170 1.00 51.41 107 LEU A C 1
ATOM 764 O O . LEU A 1 107 ? -35.206 -6.222 36.979 1.00 51.41 107 LEU A O 1
ATOM 768 N N . ALA A 1 108 ? -34.035 -4.389 36.528 1.00 58.00 108 ALA A N 1
ATOM 769 C CA . ALA A 1 108 ? -33.906 -3.981 37.926 1.00 58.00 108 ALA A CA 1
ATOM 770 C C . ALA A 1 108 ? -34.304 -2.500 38.005 1.00 58.00 108 ALA A C 1
ATOM 772 O O . ALA A 1 108 ? -33.690 -1.687 37.307 1.00 58.00 108 ALA A O 1
ATOM 773 N N . PRO A 1 109 ? -35.341 -2.121 38.778 1.00 55.50 109 PRO A N 1
ATOM 774 C CA . PRO A 1 109 ? -35.575 -0.714 39.050 1.00 55.50 109 PRO A CA 1
ATOM 775 C C . PRO A 1 109 ? -34.344 -0.173 39.791 1.00 55.50 109 PRO A C 1
ATOM 777 O O . PRO A 1 109 ? -33.919 -0.793 40.772 1.00 55.50 109 PRO A O 1
ATOM 780 N N . PRO A 1 110 ? -33.740 0.941 39.343 1.00 58.81 110 PRO A N 1
ATOM 781 C CA . PRO A 1 110 ? -32.651 1.548 40.089 1.00 58.81 110 PRO A CA 1
ATOM 782 C C . PRO A 1 110 ? -33.164 1.989 41.471 1.00 58.81 110 PRO A C 1
ATOM 784 O O . PRO A 1 110 ? -34.316 2.421 41.588 1.00 58.81 110 PRO A O 1
ATOM 787 N N . PRO A 1 111 ? -32.340 1.885 42.529 1.00 65.81 111 PRO A N 1
ATOM 788 C CA . PRO A 1 111 ? -32.711 2.374 43.850 1.00 65.81 111 PRO A CA 1
ATOM 789 C C . PRO A 1 111 ? -33.040 3.872 43.791 1.00 65.81 111 PRO A C 1
ATOM 791 O O . PRO A 1 111 ? -32.350 4.648 43.128 1.00 65.81 111 PRO A O 1
ATOM 794 N N . THR A 1 112 ? -34.100 4.282 44.491 1.00 59.09 112 THR A N 1
ATOM 795 C CA . THR A 1 112 ? -34.501 5.690 44.590 1.00 59.09 112 THR A CA 1
ATOM 796 C C . THR A 1 112 ? -33.410 6.494 45.294 1.00 59.09 112 THR A C 1
ATOM 798 O O . THR A 1 112 ? -33.163 6.317 46.487 1.00 59.09 112 THR A O 1
ATOM 801 N N . LEU A 1 113 ? -32.762 7.384 44.545 1.00 68.06 113 LEU A N 1
ATOM 802 C CA . LEU A 1 113 ? -31.870 8.408 45.081 1.00 68.06 113 LEU A CA 1
ATOM 803 C C . LEU A 1 113 ? -32.689 9.504 45.792 1.00 68.06 113 LEU A C 1
ATOM 805 O O . LEU A 1 113 ? -33.826 9.769 45.390 1.00 68.06 113 LEU A O 1
ATOM 809 N N . PRO A 1 114 ? -32.139 10.154 46.837 1.00 68.50 114 PRO A N 1
ATOM 810 C CA . PRO A 1 114 ? -32.772 11.315 47.456 1.00 68.50 114 PRO A CA 1
ATOM 811 C C . PRO A 1 114 ? -32.986 12.425 46.412 1.00 68.50 114 PRO A C 1
ATOM 813 O O . PRO A 1 114 ? -32.167 12.554 45.497 1.00 68.50 114 PRO A O 1
ATOM 816 N N . PRO A 1 115 ? -34.064 13.224 46.521 1.00 58.53 115 PRO A N 1
ATOM 817 C CA . PRO A 1 115 ? -34.358 14.257 45.541 1.00 58.53 115 PRO A CA 1
ATOM 818 C C . PRO A 1 115 ? -33.245 15.305 45.558 1.00 58.53 115 PRO A C 1
ATOM 820 O O . PRO A 1 115 ? -33.098 16.065 46.513 1.00 58.53 115 PRO A O 1
ATOM 823 N N . ILE A 1 116 ? -32.450 15.322 44.493 1.00 64.81 116 ILE A N 1
ATOM 824 C CA . ILE A 1 116 ? -31.627 16.471 44.140 1.00 64.81 116 ILE A CA 1
ATOM 825 C C . ILE A 1 116 ? -32.567 17.444 43.436 1.00 64.81 116 ILE A C 1
ATOM 827 O O . ILE A 1 116 ? -33.281 17.064 42.508 1.00 64.81 116 ILE A O 1
ATOM 831 N N . GLU A 1 117 ? -32.599 18.681 43.914 1.00 64.00 117 GLU A N 1
ATOM 832 C CA . GLU A 1 117 ? -33.335 19.777 43.296 1.00 64.00 117 GLU A CA 1
ATOM 833 C C . GLU A 1 117 ? -32.710 20.046 41.918 1.00 64.00 117 GLU A C 1
ATOM 835 O O . GLU A 1 117 ? -31.602 20.569 41.805 1.00 64.00 117 GLU A O 1
ATOM 840 N N . VAL A 1 118 ? -33.373 19.561 40.865 1.00 59.91 118 VAL A N 1
ATOM 841 C CA . VAL A 1 118 ? -32.914 19.704 39.482 1.00 59.91 118 VAL A CA 1
ATOM 842 C C . VAL A 1 118 ? -33.341 21.080 38.990 1.00 59.91 118 VAL A C 1
ATOM 844 O O . VAL A 1 118 ? -34.516 21.317 38.713 1.00 59.91 118 VAL A O 1
ATOM 847 N N . GLU A 1 119 ? -32.377 21.988 38.876 1.00 72.12 119 GLU A N 1
ATOM 848 C CA . GLU A 1 119 ? -32.538 23.211 38.094 1.00 72.12 119 GLU A CA 1
ATOM 849 C C . GLU A 1 119 ? -32.853 22.819 36.635 1.00 72.12 119 GLU A C 1
ATOM 851 O O . GLU A 1 119 ? -32.212 21.905 36.104 1.00 72.12 119 GLU A O 1
ATOM 856 N N . PRO A 1 120 ? -33.863 23.421 35.980 1.00 59.88 120 PRO 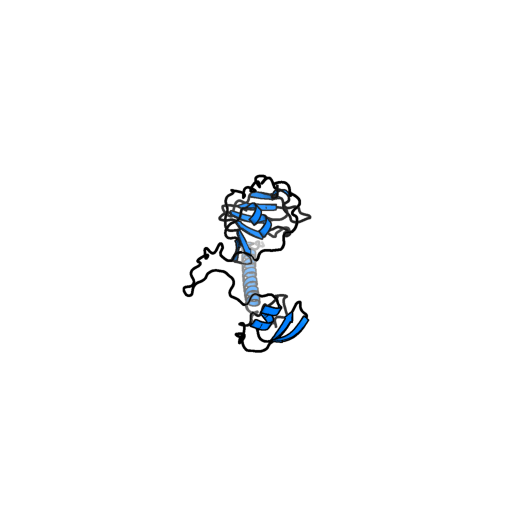A N 1
ATOM 857 C CA . PRO A 1 120 ? -34.310 22.974 34.667 1.00 59.88 120 PRO A CA 1
ATOM 858 C C . PRO A 1 120 ? -33.208 23.177 33.623 1.00 59.88 120 PRO A C 1
ATOM 860 O O . PRO A 1 120 ? -32.975 24.283 33.137 1.00 59.88 120 PRO A O 1
ATOM 863 N N . VAL A 1 121 ? -32.549 22.079 33.249 1.00 67.00 121 VAL A N 1
ATOM 864 C CA . VAL A 1 121 ? -31.679 22.029 32.075 1.00 67.00 121 VAL A CA 1
ATOM 865 C C . VAL A 1 121 ? -32.569 22.229 30.843 1.00 67.00 121 VAL A C 1
ATOM 867 O O . VAL A 1 121 ? -33.565 21.512 30.695 1.00 67.00 121 VAL A O 1
ATOM 870 N N . PRO A 1 122 ? -32.266 23.203 29.965 1.00 71.31 122 PRO A N 1
ATOM 871 C CA . PRO A 1 122 ? -33.041 23.413 28.751 1.00 71.31 122 PRO A CA 1
ATOM 872 C C . PRO A 1 122 ? -33.021 22.142 27.888 1.00 71.31 122 PRO A C 1
ATOM 874 O O . PRO A 1 122 ? -32.022 21.418 27.888 1.00 71.31 122 PRO A O 1
ATOM 877 N N . PRO A 1 123 ? -34.103 21.852 27.145 1.00 62.81 123 PRO A N 1
ATOM 878 C CA . PRO A 1 123 ? -34.165 20.664 26.307 1.00 62.81 123 PRO A CA 1
ATOM 879 C C . PRO A 1 123 ? -32.997 20.668 25.318 1.00 62.81 123 PRO A C 1
ATOM 881 O O . PRO A 1 123 ? -32.801 21.631 24.572 1.00 62.81 123 PRO A O 1
ATOM 884 N N . ILE A 1 124 ? -32.220 19.584 25.320 1.00 66.62 124 ILE A N 1
ATOM 885 C CA . ILE A 1 124 ? -31.205 19.337 24.300 1.00 66.62 124 ILE A CA 1
ATOM 886 C C . ILE A 1 124 ? -31.969 19.123 22.995 1.00 66.62 124 ILE A C 1
ATOM 888 O O . ILE A 1 124 ? -32.655 18.119 22.816 1.00 66.62 124 ILE A O 1
ATOM 892 N N . VAL A 1 125 ? -31.896 20.106 22.104 1.00 64.94 125 VAL A N 1
ATOM 893 C CA . VAL A 1 125 ? -32.376 19.964 20.733 1.00 64.94 125 VAL A CA 1
ATOM 894 C C . VAL A 1 125 ? -31.411 19.002 20.049 1.00 64.94 125 VAL A C 1
ATOM 896 O O . VAL A 1 125 ? -30.243 19.342 19.860 1.00 64.94 125 VAL A O 1
ATOM 899 N N . GLU A 1 126 ? -31.869 17.794 19.718 1.00 62.66 126 GLU A N 1
ATOM 900 C CA . GLU A 1 126 ? -31.129 16.885 18.842 1.00 62.66 126 GLU A CA 1
ATOM 901 C C . GLU A 1 126 ? -30.984 17.560 17.475 1.00 62.66 126 GLU A C 1
ATOM 903 O O . GLU A 1 126 ? -31.865 17.498 16.616 1.00 62.66 126 GLU A O 1
ATOM 908 N N . ALA A 1 127 ? -29.871 18.266 17.276 1.00 65.06 127 ALA A N 1
ATOM 909 C CA . ALA A 1 127 ? -29.436 18.613 15.940 1.00 65.06 127 ALA A CA 1
ATOM 910 C C . ALA A 1 127 ? -29.179 17.290 15.198 1.00 65.06 127 ALA A C 1
ATOM 912 O O . ALA A 1 127 ? -28.498 16.423 15.757 1.00 65.06 127 ALA A O 1
ATOM 913 N N . PRO A 1 128 ? -29.703 17.102 13.973 1.00 61.41 128 PRO A N 1
ATOM 914 C CA . PRO A 1 128 ? -29.356 15.951 13.158 1.00 61.41 128 PRO A CA 1
ATOM 915 C C . PRO A 1 128 ? -27.835 15.886 13.056 1.00 61.41 128 PRO A C 1
ATOM 917 O O . PRO A 1 128 ? -27.206 16.779 12.489 1.00 61.41 128 PRO A O 1
ATOM 920 N N . VAL A 1 129 ? -27.232 14.863 13.658 1.00 63.09 129 VAL A N 1
ATOM 921 C CA . VAL A 1 129 ? -25.812 14.602 13.461 1.00 63.09 129 VAL A CA 1
ATOM 922 C C . VAL A 1 129 ? -25.699 14.170 12.009 1.00 63.09 129 VAL A C 1
ATOM 924 O O . VAL A 1 129 ? -26.150 13.082 11.645 1.00 63.09 129 VAL A O 1
ATOM 927 N N . GLU A 1 130 ? -25.191 15.064 11.165 1.00 59.75 130 GLU A N 1
ATOM 928 C CA . GLU A 1 130 ? -24.917 14.773 9.767 1.00 59.75 130 GLU A CA 1
ATOM 929 C C . GLU A 1 130 ? -23.935 13.603 9.746 1.00 59.75 130 GLU A C 1
ATOM 931 O O . GLU A 1 130 ? -22.763 13.722 10.110 1.00 59.75 130 GLU A O 1
ATOM 936 N N . ARG A 1 131 ? -24.465 12.412 9.457 1.00 56.75 131 ARG A N 1
ATOM 937 C CA . ARG A 1 131 ? -23.681 11.188 9.370 1.00 56.75 131 ARG A CA 1
ATOM 938 C C . ARG A 1 131 ? -22.723 11.410 8.212 1.00 56.75 131 ARG A C 1
ATOM 940 O O . ARG A 1 131 ? -23.174 11.418 7.073 1.00 56.75 131 ARG A O 1
ATOM 947 N N . ALA A 1 132 ? -21.442 11.623 8.518 1.00 58.88 132 ALA A N 1
ATOM 948 C CA . ALA A 1 132 ? -20.405 11.749 7.505 1.00 58.88 132 ALA A CA 1
ATOM 949 C C . ALA A 1 132 ? -20.566 10.597 6.507 1.00 58.88 132 ALA A C 1
ATOM 951 O O . ALA A 1 132 ? -20.506 9.423 6.886 1.00 58.88 132 ALA A O 1
ATOM 952 N N . GLU A 1 133 ? -20.877 10.946 5.263 1.00 56.22 133 GLU A N 1
ATOM 953 C CA . GLU A 1 133 ? -21.141 9.985 4.206 1.00 56.22 133 GLU A CA 1
ATOM 954 C C . GLU A 1 133 ? -19.864 9.166 4.001 1.00 56.22 133 GLU A C 1
ATOM 956 O O . GLU A 1 133 ? -18.797 9.712 3.710 1.00 56.22 133 GLU A O 1
ATOM 961 N N . ALA A 1 134 ? -19.932 7.855 4.250 1.00 59.44 134 ALA A N 1
ATOM 962 C CA . ALA A 1 134 ? -18.798 6.982 3.986 1.00 59.44 134 ALA A CA 1
ATOM 963 C C . ALA A 1 134 ? -18.464 7.092 2.490 1.00 59.44 134 ALA A C 1
ATOM 965 O O . ALA A 1 134 ? -19.393 7.058 1.680 1.00 59.44 134 ALA A O 1
ATOM 966 N N . PRO A 1 135 ? -17.183 7.220 2.097 1.00 56.31 135 PRO A N 1
ATOM 967 C CA . PRO A 1 135 ? -16.826 7.367 0.696 1.00 56.31 135 PRO A CA 1
ATOM 968 C C . PRO A 1 135 ? -17.331 6.152 -0.086 1.00 56.31 135 PRO A C 1
ATOM 970 O O . PRO A 1 135 ? -16.781 5.054 0.004 1.00 56.31 135 PRO A O 1
ATOM 973 N N . SER A 1 136 ? -18.397 6.353 -0.857 1.00 62.06 136 SER A N 1
ATOM 974 C CA . SER A 1 136 ? -19.006 5.366 -1.742 1.00 62.06 136 SER A CA 1
ATOM 975 C C . SER A 1 136 ? -18.177 5.267 -3.021 1.00 62.06 136 SER A C 1
ATOM 977 O O . SER A 1 136 ? -18.570 5.721 -4.092 1.00 62.06 136 SER A O 1
ATOM 979 N N . GLY A 1 137 ? -16.966 4.735 -2.875 1.00 76.25 137 GLY A N 1
ATOM 980 C CA . GLY A 1 137 ? -16.054 4.421 -3.966 1.00 76.25 137 GLY A CA 1
ATOM 981 C C . GLY A 1 137 ? -15.872 2.912 -4.120 1.00 76.25 137 GLY A C 1
ATOM 982 O O . GLY A 1 137 ? -16.213 2.149 -3.213 1.00 76.25 137 GLY A O 1
ATOM 983 N N . PRO A 1 138 ? -15.316 2.453 -5.254 1.00 88.06 138 PRO A N 1
ATOM 984 C CA . PRO A 1 138 ? -14.929 1.059 -5.392 1.00 88.06 138 PRO A CA 1
ATOM 985 C C . PRO A 1 138 ? -13.927 0.697 -4.289 1.00 88.06 138 PRO A C 1
ATOM 987 O O . PRO A 1 138 ? -13.000 1.458 -3.997 1.00 88.06 138 PRO A O 1
ATOM 990 N N . VAL A 1 139 ? -14.123 -0.470 -3.678 1.00 93.75 139 VAL A N 1
ATOM 991 C CA . VAL A 1 139 ? -13.220 -1.045 -2.678 1.00 93.75 139 VAL A CA 1
ATOM 992 C C . VAL A 1 139 ? -12.624 -2.331 -3.227 1.00 93.75 139 VAL A C 1
ATOM 994 O O . VAL A 1 139 ? -13.306 -3.107 -3.893 1.00 93.75 139 VAL A O 1
ATOM 997 N N . ALA A 1 140 ? -11.344 -2.554 -2.955 1.00 96.38 140 ALA A N 1
ATOM 998 C CA . ALA A 1 140 ? -10.653 -3.773 -3.349 1.00 96.38 140 ALA A CA 1
ATOM 999 C C . ALA A 1 140 ? -9.588 -4.152 -2.316 1.00 96.38 140 ALA A C 1
ATOM 1001 O O . ALA A 1 140 ? -9.240 -3.358 -1.435 1.00 96.38 140 ALA A O 1
ATOM 1002 N N . ALA A 1 141 ? -9.062 -5.371 -2.441 1.00 97.44 141 ALA A N 1
ATOM 1003 C CA . ALA A 1 141 ? -7.961 -5.840 -1.613 1.00 97.44 141 ALA A CA 1
ATOM 1004 C C . ALA A 1 141 ? -6.684 -5.035 -1.894 1.00 97.44 141 ALA A C 1
ATOM 1006 O O . ALA A 1 141 ? -6.341 -4.783 -3.051 1.00 97.44 141 ALA A O 1
ATOM 1007 N N . CYS A 1 142 ? -5.967 -4.670 -0.833 1.00 98.19 142 CYS A N 1
ATOM 1008 C CA . CYS A 1 142 ? -4.693 -3.965 -0.905 1.00 98.19 142 CYS A CA 1
ATOM 1009 C C . CYS A 1 142 ? -3.558 -4.913 -0.528 1.00 98.19 142 CYS A C 1
ATOM 1011 O O . CYS A 1 142 ? -3.524 -5.439 0.587 1.00 98.19 142 CYS A O 1
ATOM 1013 N N . LEU A 1 143 ? -2.620 -5.124 -1.448 1.00 98.12 143 LEU A N 1
ATOM 1014 C CA . LEU A 1 143 ? -1.508 -6.053 -1.279 1.00 98.12 143 LEU A CA 1
ATOM 1015 C C . LEU A 1 143 ? -0.170 -5.320 -1.404 1.00 98.12 143 LEU A C 1
ATOM 1017 O O . LEU A 1 143 ? 0.003 -4.441 -2.251 1.00 98.12 143 LEU A O 1
ATOM 1021 N N . ARG A 1 144 ? 0.812 -5.728 -0.602 1.00 97.38 144 ARG A N 1
ATOM 1022 C CA . ARG A 1 144 ? 2.206 -5.281 -0.691 1.00 97.38 144 ARG A CA 1
ATOM 1023 C C . ARG A 1 144 ? 3.073 -6.396 -1.252 1.00 97.38 144 ARG A C 1
ATOM 1025 O O . ARG A 1 144 ? 2.988 -7.525 -0.780 1.00 97.38 144 ARG A O 1
ATOM 1032 N N . HIS A 1 145 ? 3.950 -6.065 -2.193 1.00 96.88 145 HIS A N 1
ATOM 1033 C CA . HIS A 1 145 ? 4.968 -7.001 -2.651 1.00 96.88 145 HIS A CA 1
ATOM 1034 C C . HIS A 1 145 ? 6.150 -7.013 -1.674 1.00 96.88 145 HIS A C 1
ATOM 1036 O O . HIS A 1 145 ? 6.745 -5.966 -1.397 1.00 96.88 145 HIS A O 1
ATOM 1042 N N . THR A 1 146 ? 6.503 -8.183 -1.147 1.00 93.00 146 THR A N 1
ATOM 1043 C CA . THR A 1 146 ? 7.634 -8.364 -0.227 1.00 93.00 146 THR A CA 1
ATOM 1044 C C . THR A 1 146 ? 8.464 -9.567 -0.650 1.00 93.00 146 THR A C 1
ATOM 1046 O O . THR A 1 146 ? 7.998 -10.699 -0.549 1.00 93.00 146 THR A O 1
ATOM 1049 N N . GLY A 1 147 ? 9.702 -9.331 -1.088 1.00 85.44 147 GLY A N 1
ATOM 1050 C CA . GLY A 1 147 ? 10.559 -10.400 -1.605 1.00 85.44 147 GLY A CA 1
ATOM 1051 C C . GLY A 1 147 ? 9.985 -10.969 -2.901 1.00 85.44 147 GLY A C 1
ATOM 1052 O O . GLY A 1 147 ? 10.065 -10.305 -3.930 1.00 85.44 147 GLY A O 1
ATOM 1053 N N . SER A 1 148 ? 9.405 -12.166 -2.822 1.00 88.75 148 SER A N 1
ATOM 1054 C CA . SER A 1 148 ? 8.754 -12.882 -3.928 1.00 88.75 148 SER A CA 1
ATOM 1055 C C . SER A 1 148 ? 7.235 -13.015 -3.786 1.00 88.75 148 SER A C 1
ATOM 1057 O O . SER A 1 148 ? 6.597 -13.539 -4.695 1.00 88.75 148 SER A O 1
ATOM 1059 N N . ASP A 1 149 ? 6.656 -12.555 -2.673 1.00 95.12 149 ASP A N 1
ATOM 1060 C CA . ASP A 1 149 ? 5.256 -12.815 -2.332 1.00 95.12 149 ASP A CA 1
ATOM 1061 C C . ASP A 1 149 ? 4.420 -11.541 -2.206 1.00 95.12 149 ASP A C 1
ATOM 1063 O O . ASP A 1 149 ? 4.919 -10.438 -1.951 1.00 95.12 149 ASP A O 1
ATOM 1067 N N . TRP A 1 150 ? 3.106 -11.723 -2.325 1.00 95.69 150 TRP A N 1
ATOM 1068 C CA . TRP A 1 150 ? 2.101 -10.699 -2.067 1.00 95.69 150 TRP A CA 1
ATOM 1069 C C . TRP A 1 150 ? 1.507 -10.879 -0.673 1.00 95.69 150 TRP A C 1
ATOM 1071 O O . TRP A 1 150 ? 0.909 -11.908 -0.370 1.00 95.69 150 TRP A O 1
ATOM 1081 N N . ARG A 1 151 ? 1.629 -9.854 0.172 1.00 96.25 151 ARG A N 1
ATOM 1082 C CA . ARG A 1 151 ? 1.020 -9.832 1.506 1.00 96.25 151 ARG A CA 1
ATOM 1083 C C . ARG A 1 151 ? -0.204 -8.936 1.525 1.00 96.25 151 ARG A C 1
ATOM 1085 O O . ARG A 1 151 ? -0.116 -7.774 1.131 1.00 96.25 151 ARG A O 1
ATOM 1092 N N . SER A 1 152 ? -1.322 -9.469 2.011 1.00 96.75 152 SER A N 1
ATOM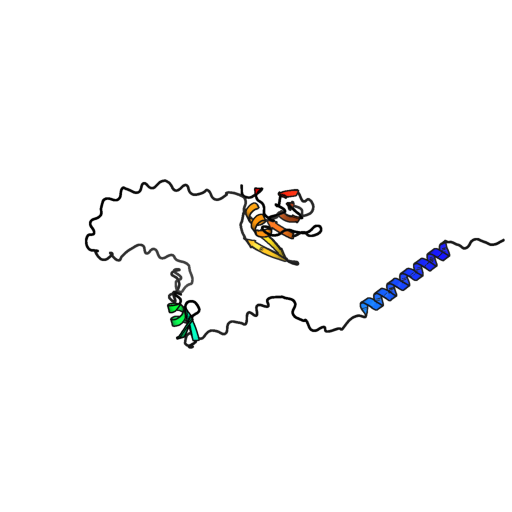 1093 C CA . SER A 1 152 ? -2.550 -8.698 2.201 1.00 96.75 152 SER A CA 1
ATOM 1094 C C . SER A 1 152 ? -2.414 -7.728 3.367 1.00 96.75 152 SER A C 1
ATOM 1096 O O . SER A 1 152 ? -1.994 -8.118 4.454 1.00 96.75 152 SER A O 1
ATOM 1098 N N . LEU A 1 153 ? -2.746 -6.461 3.122 1.00 96.50 153 LEU A N 1
ATOM 1099 C CA . LEU A 1 153 ? -2.833 -5.413 4.141 1.00 96.50 153 LEU A CA 1
ATOM 1100 C C . LEU A 1 153 ? -4.286 -5.119 4.525 1.00 96.50 153 LEU A C 1
ATOM 1102 O O . LEU A 1 153 ? -4.559 -4.733 5.656 1.00 96.50 153 LEU A O 1
ATOM 1106 N N . SER A 1 154 ? -5.211 -5.278 3.577 1.00 96.44 154 SER A N 1
ATOM 1107 C CA . SER A 1 154 ? -6.651 -5.121 3.774 1.00 96.44 154 SER A CA 1
ATOM 1108 C C . SER A 1 154 ? -7.404 -5.890 2.690 1.00 96.44 154 SER A C 1
ATOM 1110 O O . SER A 1 154 ? -6.949 -5.958 1.546 1.00 96.44 154 SER A O 1
ATOM 1112 N N . SER A 1 155 ? -8.565 -6.444 3.036 1.00 94.00 155 SER A N 1
ATOM 1113 C CA . SER A 1 155 ? -9.481 -7.110 2.103 1.00 94.00 155 SER A CA 1
ATOM 1114 C C . SER A 1 155 ? -10.421 -6.143 1.375 1.00 94.00 155 SER A C 1
ATOM 1116 O O . SER A 1 155 ? -10.989 -6.513 0.350 1.00 94.00 155 SER A O 1
ATOM 1118 N N . GLY A 1 156 ? -10.564 -4.906 1.855 1.00 93.31 156 GLY A N 1
ATOM 1119 C CA . GLY A 1 156 ? -11.465 -3.922 1.267 1.00 93.31 156 GLY A CA 1
ATOM 1120 C C . GLY A 1 156 ? -11.116 -2.508 1.702 1.00 93.31 156 GLY A C 1
ATOM 1121 O O . GLY A 1 156 ? -11.408 -2.098 2.821 1.00 93.31 156 GLY A O 1
ATOM 1122 N N . MET A 1 157 ? -10.488 -1.748 0.809 1.00 95.56 157 MET A N 1
ATOM 1123 C CA . MET A 1 157 ? -10.257 -0.316 0.993 1.00 95.56 157 MET A CA 1
ATOM 1124 C C . MET A 1 157 ? -10.266 0.417 -0.349 1.00 95.56 157 MET A C 1
ATOM 1126 O O . MET A 1 157 ? -10.104 -0.206 -1.400 1.00 95.56 157 MET A O 1
ATOM 1130 N N . GLY A 1 158 ? -10.442 1.739 -0.325 1.00 94.75 158 GLY A N 1
ATOM 1131 C CA . GLY A 1 158 ? -10.320 2.576 -1.520 1.00 94.75 158 GLY A CA 1
ATOM 1132 C C . GLY A 1 158 ? -8.875 2.676 -2.025 1.00 94.75 158 GLY A C 1
ATOM 1133 O O . GLY A 1 158 ? -7.920 2.483 -1.265 1.00 94.75 158 GLY A O 1
ATOM 1134 N N . LEU A 1 159 ? -8.711 3.006 -3.309 1.00 95.25 159 LEU A N 1
ATOM 1135 C CA . LEU A 1 159 ? -7.407 3.091 -3.976 1.00 95.25 159 LEU A CA 1
ATOM 1136 C C . LEU A 1 159 ? -6.452 4.065 -3.266 1.00 95.25 159 LEU A C 1
ATOM 1138 O O . LEU A 1 159 ? -5.322 3.703 -2.948 1.00 95.25 159 LEU A O 1
ATOM 1142 N N . GLN A 1 160 ? -6.916 5.276 -2.955 1.00 94.50 160 GLN A N 1
ATOM 1143 C CA . GLN A 1 160 ? -6.120 6.324 -2.311 1.00 94.50 160 GLN A CA 1
ATOM 1144 C C . GLN A 1 160 ? -5.608 5.868 -0.941 1.00 94.50 160 GLN A C 1
ATOM 1146 O O . GLN A 1 160 ? -4.427 6.018 -0.628 1.00 94.50 160 GLN A O 1
ATOM 1151 N N . ALA A 1 161 ? -6.475 5.239 -0.146 1.00 94.81 161 ALA A N 1
ATOM 1152 C CA . ALA A 1 161 ? -6.106 4.711 1.160 1.00 94.81 161 ALA A CA 1
ATOM 1153 C C . ALA A 1 161 ? -5.061 3.583 1.039 1.00 94.81 161 ALA A C 1
ATOM 1155 O O . ALA A 1 161 ? -4.126 3.531 1.838 1.00 94.81 161 ALA A O 1
ATOM 1156 N N . CYS A 1 162 ? -5.162 2.723 0.016 1.00 96.56 162 CYS A N 1
ATOM 1157 C CA . CYS A 1 162 ? -4.158 1.688 -0.252 1.00 96.56 162 CYS A CA 1
ATOM 1158 C C . CYS A 1 162 ? -2.793 2.298 -0.606 1.00 96.56 162 CYS A C 1
ATOM 1160 O O . CYS A 1 162 ? -1.769 1.871 -0.073 1.00 96.56 162 CYS A O 1
ATOM 1162 N N . VAL A 1 163 ? -2.762 3.342 -1.441 1.00 96.38 163 VAL A N 1
ATOM 1163 C CA . VAL A 1 163 ? -1.519 4.041 -1.809 1.00 96.38 163 VAL A CA 1
ATOM 1164 C C . VAL A 1 163 ? -0.857 4.683 -0.583 1.00 96.38 163 VAL A C 1
ATOM 1166 O O . VAL A 1 163 ? 0.350 4.523 -0.385 1.00 96.38 163 VAL A O 1
ATOM 1169 N N . GLN A 1 164 ? -1.639 5.341 0.280 1.00 95.44 164 GLN A N 1
ATOM 1170 C CA . GLN A 1 164 ? -1.131 5.909 1.533 1.00 95.44 164 GLN A CA 1
ATOM 1171 C C . GLN A 1 164 ? -0.571 4.817 2.452 1.00 95.44 164 GLN A C 1
ATOM 1173 O O . GLN A 1 164 ? 0.552 4.940 2.937 1.00 95.44 164 GLN A O 1
ATOM 1178 N N . LEU A 1 165 ? -1.297 3.714 2.643 1.00 96.06 165 LEU A N 1
ATOM 1179 C CA . LEU A 1 165 ? -0.861 2.606 3.496 1.00 96.06 165 LEU A CA 1
ATOM 1180 C C . LEU A 1 165 ? 0.405 1.906 2.967 1.00 96.06 165 LEU A C 1
ATOM 1182 O O . LEU A 1 165 ? 1.236 1.421 3.739 1.00 96.06 165 LEU A O 1
ATOM 1186 N N . LEU A 1 166 ? 0.566 1.827 1.645 1.00 96.44 166 LEU A N 1
ATOM 1187 C CA . LEU A 1 166 ? 1.713 1.178 1.013 1.00 96.44 166 LEU A CA 1
ATOM 1188 C C . LEU A 1 166 ? 2.982 2.033 1.038 1.00 96.44 166 LEU A C 1
ATOM 1190 O O . LEU A 1 166 ? 4.067 1.483 1.246 1.00 96.44 166 LEU A O 1
ATOM 1194 N N . TYR A 1 167 ? 2.859 3.338 0.788 1.00 96.62 167 TYR A N 1
ATOM 1195 C CA . TYR A 1 167 ? 3.995 4.161 0.364 1.00 96.62 167 TYR A CA 1
ATOM 1196 C C . TYR A 1 167 ? 4.224 5.438 1.177 1.00 96.62 167 TYR A C 1
ATOM 1198 O O . TYR A 1 167 ? 5.274 6.061 1.009 1.00 96.62 167 TYR A O 1
ATOM 1206 N N . SER A 1 168 ? 3.296 5.844 2.050 1.00 94.69 168 SER A N 1
ATOM 1207 C CA . SER A 1 168 ? 3.504 7.033 2.887 1.00 94.69 168 SER A CA 1
ATOM 1208 C C . SER A 1 168 ? 4.748 6.880 3.773 1.00 94.69 168 SER A C 1
ATOM 1210 O O . SER A 1 168 ? 5.059 5.801 4.283 1.00 94.69 168 SER A O 1
ATOM 1212 N N . GLY A 1 169 ? 5.529 7.956 3.882 1.00 94.56 169 GLY A N 1
ATOM 1213 C CA . GLY A 1 169 ? 6.777 7.978 4.650 1.00 94.56 169 GLY A CA 1
ATOM 1214 C C . GLY A 1 169 ? 7.933 7.192 4.021 1.00 94.56 169 GLY A C 1
ATOM 1215 O O . GLY A 1 169 ? 9.006 7.111 4.612 1.00 94.56 169 GLY A O 1
ATOM 1216 N N . THR A 1 170 ? 7.756 6.620 2.824 1.00 94.19 170 THR A N 1
ATOM 1217 C CA . THR A 1 170 ? 8.803 5.862 2.129 1.00 94.19 170 THR A CA 1
ATOM 1218 C C . THR A 1 170 ? 9.201 6.555 0.833 1.00 94.19 170 THR A C 1
ATOM 1220 O O . THR A 1 170 ? 8.413 6.621 -0.107 1.00 94.19 170 THR A O 1
ATOM 1223 N N . CYS A 1 171 ? 10.452 7.004 0.742 1.00 94.81 171 CYS A N 1
ATOM 1224 C CA . CYS A 1 171 ? 11.052 7.445 -0.515 1.00 94.81 171 CYS A CA 1
ATOM 1225 C C . CYS A 1 171 ? 11.885 6.321 -1.145 1.00 94.81 171 CYS A C 1
ATOM 1227 O O . CYS A 1 171 ? 12.562 5.567 -0.445 1.00 94.81 171 CYS A O 1
ATOM 1229 N N . VAL A 1 172 ? 11.864 6.233 -2.475 1.00 95.25 172 VAL A N 1
ATOM 1230 C CA . VAL A 1 172 ? 12.686 5.292 -3.253 1.00 95.25 172 VAL A CA 1
ATOM 1231 C C . VAL A 1 172 ? 13.782 6.031 -4.010 1.00 95.25 172 VAL A C 1
ATOM 1233 O O . VAL A 1 172 ? 13.590 7.166 -4.458 1.00 95.25 172 VAL A O 1
ATOM 1236 N N . ARG A 1 173 ? 14.947 5.392 -4.145 1.00 93.94 173 ARG A N 1
ATOM 1237 C CA . ARG A 1 173 ? 16.085 5.957 -4.877 1.00 93.94 173 ARG A CA 1
ATOM 1238 C C . ARG A 1 173 ? 15.933 5.756 -6.389 1.00 93.94 173 ARG A C 1
ATOM 1240 O O . ARG A 1 173 ? 15.204 4.864 -6.822 1.00 93.94 173 ARG A O 1
ATOM 1247 N N . PRO A 1 174 ? 16.637 6.546 -7.218 1.00 93.75 174 PRO A N 1
ATOM 1248 C CA . PRO A 1 174 ? 16.753 6.261 -8.645 1.00 93.75 174 PRO A CA 1
ATOM 1249 C C . PRO A 1 174 ? 17.222 4.823 -8.896 1.00 93.75 174 PRO A C 1
ATOM 1251 O O . PRO A 1 174 ? 18.205 4.384 -8.309 1.00 93.75 174 PRO A O 1
ATOM 1254 N N . GLY A 1 175 ? 16.507 4.098 -9.760 1.00 92.94 175 GLY A N 1
ATOM 1255 C CA . GLY A 1 175 ? 16.768 2.684 -10.059 1.00 92.94 175 GLY A CA 1
ATOM 1256 C C . GLY A 1 175 ? 16.058 1.686 -9.138 1.00 92.94 175 GLY A C 1
ATOM 1257 O O . GLY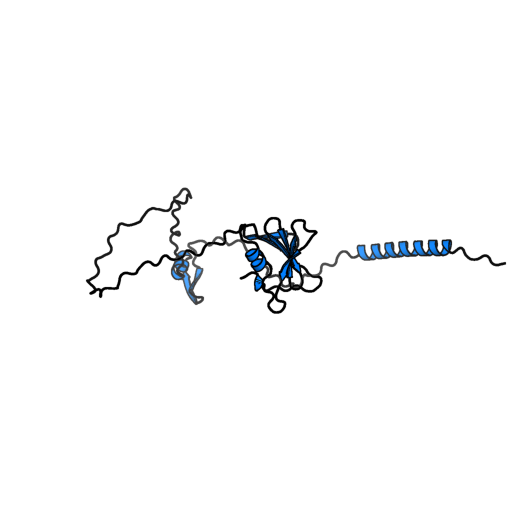 A 1 175 ? 16.010 0.504 -9.464 1.00 92.94 175 GLY A O 1
ATOM 1258 N N . GLU A 1 176 ? 15.455 2.139 -8.036 1.00 93.31 176 GLU A N 1
ATOM 1259 C CA . GLU A 1 176 ? 14.619 1.312 -7.165 1.00 93.31 176 GLU A CA 1
ATOM 1260 C C . GLU A 1 176 ? 13.129 1.537 -7.458 1.00 93.31 176 GLU A C 1
ATOM 1262 O O . GLU A 1 176 ? 12.699 2.623 -7.856 1.00 93.31 176 GLU A O 1
ATOM 1267 N N . ALA A 1 177 ? 12.323 0.505 -7.213 1.00 94.88 177 ALA A N 1
ATOM 1268 C CA . ALA A 1 177 ? 10.873 0.599 -7.241 1.00 94.88 177 ALA A CA 1
ATOM 1269 C C . ALA A 1 177 ? 10.262 -0.293 -6.159 1.00 94.88 177 ALA A C 1
ATOM 1271 O O . ALA A 1 177 ? 10.775 -1.376 -5.869 1.00 94.88 177 ALA A O 1
ATOM 1272 N N . ARG A 1 178 ? 9.145 0.147 -5.576 1.00 96.06 178 ARG A N 1
ATOM 1273 C CA . ARG A 1 178 ? 8.338 -0.677 -4.666 1.00 96.06 178 ARG A CA 1
ATOM 1274 C C . ARG A 1 178 ? 6.990 -0.970 -5.290 1.00 96.06 178 ARG A C 1
ATOM 1276 O O . ARG A 1 178 ? 6.363 -0.076 -5.846 1.00 96.06 178 ARG A O 1
ATOM 1283 N N . TYR A 1 179 ? 6.533 -2.207 -5.150 1.00 97.06 179 TYR A N 1
ATOM 1284 C CA . TYR A 1 179 ? 5.326 -2.691 -5.808 1.00 97.06 179 TYR A CA 1
ATOM 1285 C C . TYR A 1 179 ? 4.214 -2.992 -4.806 1.00 97.06 179 TYR A C 1
ATOM 1287 O O . TYR A 1 179 ? 4.447 -3.398 -3.666 1.00 97.06 179 TYR A O 1
ATOM 1295 N N . GLY A 1 180 ? 2.995 -2.743 -5.256 1.00 97.44 180 GLY A N 1
ATOM 1296 C CA . GLY A 1 180 ? 1.753 -2.910 -4.525 1.00 97.44 180 GLY A CA 1
ATOM 1297 C C . GLY A 1 180 ? 0.645 -3.312 -5.489 1.00 97.44 180 GLY A C 1
ATOM 1298 O O . GLY A 1 180 ? 0.829 -3.278 -6.707 1.00 97.44 180 GLY A O 1
ATOM 1299 N N . ARG A 1 181 ? -0.500 -3.709 -4.951 1.00 97.69 181 ARG A N 1
ATOM 1300 C CA . ARG A 1 181 ? -1.683 -4.045 -5.736 1.00 97.69 181 ARG A CA 1
ATOM 1301 C C . ARG A 1 181 ? -2.934 -3.540 -5.052 1.00 97.69 181 ARG A C 1
ATOM 1303 O O . ARG A 1 181 ? -3.045 -3.625 -3.832 1.00 97.69 181 ARG A O 1
ATOM 1310 N N . TRP A 1 182 ? -3.861 -3.050 -5.857 1.00 98.00 182 TRP A N 1
ATOM 1311 C CA . TRP A 1 182 ? -5.209 -2.711 -5.440 1.00 98.00 182 TRP A CA 1
ATOM 1312 C C . TRP A 1 182 ? -6.187 -3.407 -6.386 1.00 98.00 182 TRP A C 1
ATOM 1314 O O . TRP A 1 182 ? -6.312 -3.021 -7.548 1.00 98.00 182 TRP A O 1
ATOM 1324 N N . GLY A 1 183 ? -6.802 -4.497 -5.921 1.00 96.06 183 GLY A N 1
ATOM 1325 C CA . GLY A 1 183 ? -7.523 -5.428 -6.793 1.00 96.06 183 GLY A CA 1
ATOM 1326 C C . GLY A 1 183 ? -6.631 -5.914 -7.941 1.00 96.06 183 GLY A C 1
ATOM 1327 O O . GLY A 1 183 ? -5.574 -6.510 -7.712 1.00 96.06 183 GLY A O 1
ATOM 1328 N N . ASP A 1 184 ? -7.034 -5.596 -9.169 1.00 95.12 184 ASP A N 1
ATOM 1329 C CA . ASP A 1 184 ? -6.298 -5.943 -10.389 1.00 95.12 184 ASP A CA 1
ATOM 1330 C C . ASP A 1 184 ? -5.282 -4.879 -10.831 1.00 95.12 184 ASP A C 1
ATOM 1332 O O . ASP A 1 184 ? -4.460 -5.141 -11.710 1.00 95.12 184 ASP A O 1
ATOM 1336 N N . LEU A 1 185 ? -5.289 -3.689 -10.216 1.00 97.25 185 LEU A N 1
ATOM 1337 C CA . LEU A 1 185 ? -4.325 -2.634 -10.522 1.00 97.25 185 LEU A CA 1
ATOM 1338 C C . LEU A 1 185 ? -2.995 -2.901 -9.819 1.00 97.25 185 LEU A C 1
ATOM 1340 O O . LEU A 1 185 ? -2.914 -2.951 -8.590 1.00 97.25 185 LEU A O 1
ATOM 1344 N N . THR A 1 186 ? -1.923 -2.994 -10.601 1.00 97.88 186 THR A N 1
ATOM 1345 C CA . THR A 1 186 ? -0.556 -2.943 -10.088 1.00 97.88 186 THR A CA 1
ATOM 1346 C C . THR A 1 186 ? -0.185 -1.497 -9.795 1.00 97.88 186 THR A C 1
ATOM 1348 O O . THR A 1 186 ? -0.300 -0.624 -10.654 1.00 97.88 186 THR A O 1
ATOM 1351 N N . LEU A 1 187 ? 0.313 -1.259 -8.588 1.00 97.88 187 LEU A N 1
ATOM 1352 C CA . LEU A 1 187 ? 0.843 0.018 -8.136 1.00 97.88 187 LEU A CA 1
ATOM 1353 C C . LEU A 1 187 ? 2.365 -0.072 -8.046 1.00 97.88 187 LEU A C 1
ATOM 1355 O O . LEU A 1 187 ? 2.919 -1.076 -7.589 1.00 97.88 18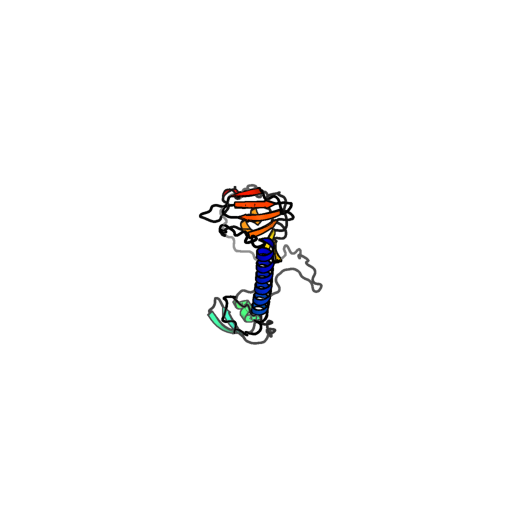7 LEU A O 1
ATOM 1359 N N . ARG A 1 188 ? 3.049 0.986 -8.474 1.00 97.25 188 ARG A N 1
ATOM 1360 C CA . ARG A 1 188 ? 4.504 1.092 -8.402 1.00 97.25 188 ARG A CA 1
ATOM 1361 C C . ARG A 1 188 ? 4.909 2.462 -7.889 1.00 97.25 188 ARG A C 1
ATOM 1363 O O . ARG A 1 188 ? 4.650 3.473 -8.532 1.00 97.25 188 ARG A O 1
ATOM 1370 N N . LEU A 1 189 ? 5.614 2.486 -6.768 1.00 97.50 189 LEU A N 1
ATOM 1371 C CA . LEU A 1 189 ? 6.316 3.667 -6.295 1.00 97.50 189 LEU A CA 1
ATOM 1372 C C . LEU A 1 189 ? 7.671 3.762 -7.001 1.00 97.50 189 LEU A C 1
ATOM 1374 O O . LEU A 1 189 ? 8.506 2.863 -6.871 1.00 97.50 189 LEU A O 1
ATOM 1378 N N . VAL A 1 190 ? 7.877 4.863 -7.715 1.00 96.50 190 VAL A N 1
ATOM 1379 C CA . VAL A 1 190 ? 9.145 5.279 -8.333 1.00 96.50 190 VAL A CA 1
ATOM 1380 C C . VAL A 1 190 ? 9.550 6.643 -7.751 1.00 96.50 190 VAL A C 1
ATOM 1382 O O . VAL A 1 190 ? 8.750 7.257 -7.041 1.00 96.50 190 VAL A O 1
ATOM 1385 N N . PRO A 1 191 ? 10.770 7.157 -7.998 1.00 96.12 191 PRO A N 1
ATOM 1386 C CA . PRO A 1 191 ? 11.206 8.406 -7.377 1.00 96.12 191 PRO A CA 1
ATOM 1387 C C . PRO A 1 191 ? 10.236 9.570 -7.625 1.00 96.12 191 PRO A C 1
ATOM 1389 O O . PRO A 1 191 ? 10.087 10.053 -8.752 1.00 96.12 191 PRO A O 1
ATOM 1392 N N . GLY A 1 192 ? 9.592 10.025 -6.547 1.00 95.00 192 GLY A N 1
ATOM 1393 C CA . GLY A 1 192 ? 8.703 11.185 -6.533 1.00 95.00 192 GLY A CA 1
ATOM 1394 C C . GLY A 1 192 ? 7.289 10.959 -7.069 1.00 95.00 192 GLY A C 1
ATOM 1395 O O . GLY A 1 192 ? 6.591 11.946 -7.265 1.00 95.00 192 GLY A O 1
ATOM 1396 N N . ARG A 1 193 ? 6.850 9.723 -7.344 1.00 96.00 193 ARG A N 1
ATOM 1397 C CA . ARG A 1 193 ? 5.462 9.461 -7.771 1.00 96.00 193 ARG A CA 1
ATOM 1398 C C . ARG A 1 193 ? 5.058 7.998 -7.628 1.00 96.00 193 ARG A C 1
ATOM 1400 O O . ARG A 1 193 ? 5.895 7.097 -7.672 1.00 96.00 193 ARG A O 1
ATOM 1407 N N . VAL A 1 194 ? 3.754 7.771 -7.543 1.00 97.50 194 VAL A N 1
ATOM 1408 C CA . VAL A 1 194 ? 3.141 6.448 -7.679 1.00 97.50 194 VAL A CA 1
ATOM 1409 C C . VAL A 1 194 ? 2.508 6.341 -9.053 1.00 97.50 194 VAL A C 1
ATOM 1411 O O . VAL A 1 194 ? 1.797 7.236 -9.509 1.00 97.50 194 VAL A O 1
ATOM 1414 N N . GLU A 1 195 ? 2.774 5.226 -9.709 1.00 97.69 195 GLU A N 1
ATOM 1415 C CA . GLU A 1 195 ? 2.214 4.869 -10.999 1.00 97.69 195 GLU A CA 1
ATOM 1416 C C . GLU A 1 195 ? 1.280 3.668 -10.844 1.00 97.69 195 GLU A C 1
ATOM 1418 O O . GLU A 1 195 ? 1.490 2.812 -9.983 1.00 97.69 195 GLU A O 1
ATOM 1423 N N . GLN A 1 196 ? 0.267 3.592 -11.701 1.00 97.62 196 GLN A N 1
ATOM 1424 C CA . GLN A 1 196 ? -0.662 2.473 -11.778 1.00 97.62 196 GLN A CA 1
ATOM 1425 C C . GLN A 1 196 ? -0.633 1.820 -13.157 1.00 97.62 196 GLN A C 1
ATOM 1427 O O . GLN A 1 196 ? -0.387 2.483 -14.169 1.00 97.62 196 GLN A O 1
ATOM 1432 N N . SER A 1 197 ? -0.928 0.526 -13.199 1.00 98.06 197 SER A N 1
ATOM 1433 C CA . SER A 1 197 ? -1.043 -0.250 -14.429 1.00 98.06 197 SER A CA 1
ATOM 1434 C C . SER A 1 197 ? -2.071 -1.367 -14.269 1.00 98.06 197 SER A C 1
ATOM 1436 O O . SER A 1 197 ? -2.085 -2.055 -13.251 1.00 98.06 197 SER A O 1
ATOM 1438 N N . SER A 1 198 ? -2.916 -1.563 -15.280 1.00 96.81 198 SER A N 1
ATOM 1439 C CA . SER A 1 198 ? -3.876 -2.674 -15.348 1.00 96.81 198 SER A CA 1
ATOM 1440 C C . SER A 1 198 ? -3.322 -3.908 -16.065 1.00 96.81 198 SER A C 1
ATOM 1442 O O . SER A 1 198 ? -3.895 -4.984 -15.959 1.00 96.81 198 SER A O 1
ATOM 1444 N N . ASP A 1 199 ? -2.234 -3.757 -16.822 1.00 95.75 199 ASP A N 1
ATOM 1445 C CA . ASP A 1 199 ? -1.636 -4.804 -17.663 1.00 95.75 199 ASP A CA 1
ATOM 1446 C C . ASP A 1 199 ? -0.192 -5.146 -17.259 1.00 95.75 199 ASP A C 1
ATOM 1448 O O . ASP A 1 199 ? 0.444 -6.005 -17.866 1.00 95.75 199 ASP A O 1
ATOM 1452 N N . ASN A 1 200 ? 0.327 -4.480 -16.224 1.00 93.50 200 ASN A N 1
ATOM 1453 C CA . ASN A 1 200 ? 1.697 -4.596 -15.729 1.00 93.50 200 ASN A CA 1
ATOM 1454 C C . ASN A 1 200 ? 2.786 -4.258 -16.770 1.00 93.50 200 ASN A C 1
ATOM 1456 O O . ASN A 1 200 ? 3.949 -4.619 -16.588 1.00 93.50 200 ASN A O 1
ATOM 1460 N N . ALA A 1 201 ? 2.424 -3.555 -17.844 1.00 95.44 201 ALA A N 1
ATOM 1461 C CA . ALA A 1 201 ? 3.331 -3.136 -18.910 1.00 95.44 201 ALA A CA 1
ATOM 1462 C C . ALA A 1 201 ? 3.284 -1.616 -19.112 1.00 95.44 201 ALA A C 1
ATOM 1464 O O . ALA A 1 201 ? 4.321 -0.958 -19.193 1.00 95.44 201 ALA A O 1
ATOM 1465 N N . ASN A 1 202 ? 2.080 -1.045 -19.128 1.00 96.81 202 ASN A N 1
ATOM 1466 C CA . ASN A 1 202 ? 1.842 0.375 -19.331 1.00 96.81 202 ASN A CA 1
ATOM 1467 C C . ASN A 1 202 ? 1.526 1.044 -17.991 1.00 96.81 202 ASN A C 1
ATOM 1469 O O . ASN A 1 202 ? 0.437 0.876 -17.438 1.00 96.81 202 ASN A O 1
ATOM 1473 N N . PHE A 1 203 ? 2.485 1.811 -17.472 1.00 97.56 203 PHE A N 1
ATOM 1474 C CA . PHE A 1 203 ? 2.361 2.533 -16.207 1.00 97.56 203 PHE A CA 1
ATOM 1475 C C . PHE A 1 203 ? 2.012 4.001 -16.450 1.00 97.56 203 PHE A C 1
ATOM 1477 O O . PHE A 1 203 ? 2.651 4.676 -17.257 1.00 97.56 203 PHE A O 1
ATOM 1484 N N . ARG A 1 204 ? 0.999 4.499 -15.739 1.00 97.25 204 ARG A N 1
ATOM 1485 C CA . ARG A 1 204 ? 0.568 5.903 -15.771 1.00 97.25 204 ARG A CA 1
ATOM 1486 C C . ARG A 1 204 ? 0.685 6.500 -14.381 1.00 97.25 204 ARG A C 1
ATOM 1488 O O . ARG A 1 204 ? 0.381 5.820 -13.405 1.00 97.25 204 ARG A O 1
ATOM 1495 N N . THR A 1 205 ? 1.096 7.760 -14.284 1.00 97.00 205 THR A N 1
ATOM 1496 C CA . THR A 1 205 ? 1.147 8.468 -13.000 1.00 97.00 205 THR A CA 1
ATOM 1497 C C . THR A 1 205 ? -0.248 8.535 -12.388 1.00 97.00 205 THR A C 1
ATOM 1499 O O . THR A 1 205 ? -1.178 9.023 -13.025 1.00 97.00 205 THR A O 1
ATOM 1502 N N . LEU A 1 206 ? -0.375 8.031 -11.162 1.00 95.69 206 LEU A N 1
ATOM 1503 C CA . LEU A 1 206 ? -1.580 8.142 -10.346 1.00 95.69 206 LEU A CA 1
ATOM 1504 C C . LEU A 1 206 ? -1.494 9.365 -9.429 1.00 95.69 206 LEU A C 1
ATOM 1506 O O . LEU A 1 206 ? -2.446 10.131 -9.342 1.00 95.69 206 LEU A O 1
ATOM 1510 N N . ALA A 1 207 ? -0.354 9.554 -8.759 1.00 95.50 207 ALA A N 1
ATOM 1511 C CA . ALA A 1 207 ? -0.146 10.674 -7.848 1.00 95.50 207 ALA A CA 1
ATOM 1512 C C . ALA A 1 207 ? 1.335 11.042 -7.729 1.00 95.50 207 ALA A C 1
ATOM 1514 O O . ALA A 1 207 ? 2.208 10.167 -7.740 1.00 95.50 207 ALA A O 1
ATOM 1515 N N . GLU A 1 208 ? 1.614 12.332 -7.558 1.00 95.25 208 GLU A N 1
ATOM 1516 C CA . GLU A 1 208 ? 2.951 12.819 -7.229 1.00 95.25 208 GLU A CA 1
ATOM 1517 C C . GLU A 1 208 ? 3.235 12.674 -5.730 1.00 95.25 208 GLU A C 1
ATOM 1519 O O . GLU A 1 208 ? 2.362 12.867 -4.882 1.00 95.25 208 GLU A O 1
ATOM 1524 N N . GLN A 1 209 ? 4.472 12.302 -5.405 1.00 95.44 209 GLN A N 1
ATOM 1525 C CA . GLN A 1 209 ? 4.959 12.200 -4.035 1.00 95.44 209 GLN A CA 1
ATOM 1526 C C . GLN A 1 209 ? 5.826 13.417 -3.726 1.00 95.44 209 GLN A C 1
ATOM 1528 O O . GLN A 1 209 ? 6.785 13.711 -4.450 1.00 95.44 209 GLN A O 1
ATOM 1533 N N . ASP A 1 210 ? 5.548 14.078 -2.607 1.00 94.00 210 ASP A N 1
ATOM 1534 C CA . ASP A 1 210 ? 6.432 15.116 -2.097 1.00 94.00 210 ASP A CA 1
ATOM 1535 C C . ASP A 1 210 ? 7.793 14.491 -1.753 1.00 94.00 210 ASP A C 1
ATOM 1537 O O . ASP A 1 210 ? 7.898 13.561 -0.952 1.00 94.00 210 ASP A O 1
ATOM 1541 N N . ARG A 1 211 ? 8.860 14.991 -2.382 1.00 90.38 211 ARG A N 1
ATOM 1542 C CA . ARG A 1 211 ? 10.213 14.427 -2.243 1.00 90.38 211 ARG A CA 1
ATOM 1543 C C . ARG A 1 211 ? 10.871 14.726 -0.895 1.00 90.38 211 ARG A C 1
ATOM 1545 O O . ARG A 1 211 ? 11.883 14.109 -0.581 1.00 90.38 211 ARG A O 1
ATOM 1552 N N . ARG A 1 212 ? 10.357 15.698 -0.139 1.00 91.50 212 ARG A N 1
ATOM 1553 C CA . ARG A 1 212 ? 10.874 16.093 1.177 1.00 91.50 212 ARG A CA 1
ATOM 1554 C C . ARG A 1 212 ? 10.216 15.280 2.281 1.00 91.50 212 ARG A C 1
ATOM 1556 O O . ARG A 1 212 ? 10.907 14.859 3.202 1.00 91.50 212 ARG A O 1
ATOM 1563 N N . THR A 1 213 ? 8.905 15.064 2.189 1.00 92.38 213 THR A N 1
ATOM 1564 C CA . THR A 1 213 ? 8.127 14.368 3.228 1.00 92.38 213 THR A CA 1
ATOM 1565 C C . THR A 1 213 ? 7.817 12.911 2.888 1.00 92.38 213 THR A C 1
ATOM 1567 O O . THR A 1 213 ? 7.399 12.163 3.767 1.00 92.38 213 THR A O 1
ATOM 1570 N N . CYS A 1 214 ? 8.015 12.482 1.637 1.00 94.88 214 CYS A N 1
ATOM 1571 C CA . CYS A 1 214 ? 7.624 11.160 1.133 1.00 94.88 214 CYS A CA 1
ATOM 1572 C C . CYS A 1 214 ? 6.124 10.869 1.333 1.00 94.88 214 CYS A C 1
ATOM 1574 O O . CYS A 1 214 ? 5.718 9.724 1.552 1.00 94.88 214 CYS A O 1
ATOM 1576 N N . THR A 1 215 ? 5.289 11.905 1.283 1.00 94.19 215 THR A N 1
ATOM 1577 C CA . THR A 1 215 ? 3.833 11.809 1.442 1.00 94.19 215 THR A CA 1
ATOM 1578 C C . THR A 1 215 ? 3.117 12.227 0.163 1.00 94.19 215 THR A C 1
ATOM 1580 O O . THR A 1 215 ? 3.741 12.691 -0.792 1.00 94.19 215 THR A O 1
ATOM 1583 N N . PHE A 1 216 ? 1.794 12.056 0.143 1.00 93.50 216 PHE A N 1
ATOM 1584 C CA . PHE A 1 216 ? 0.943 12.411 -0.990 1.00 93.50 216 PHE A CA 1
ATOM 1585 C C . PHE A 1 216 ? -0.120 13.435 -0.569 1.00 93.50 216 PHE A C 1
ATOM 1587 O O . PHE A 1 216 ? -1.249 13.048 -0.255 1.00 93.50 216 PHE A O 1
ATOM 1594 N N . PRO A 1 217 ? 0.221 14.735 -0.522 1.00 86.50 217 PRO A N 1
ATOM 1595 C CA . PRO A 1 217 ? -0.698 15.778 -0.065 1.00 86.50 217 PRO A CA 1
ATOM 1596 C C . PRO A 1 217 ? -1.924 15.937 -0.969 1.00 86.50 217 PRO A C 1
ATOM 1598 O O . PRO A 1 217 ? -2.990 16.323 -0.502 1.00 86.50 217 PRO A O 1
ATOM 1601 N N . GLU A 1 218 ? -1.785 15.633 -2.261 1.00 82.06 218 GLU A N 1
ATOM 1602 C CA . GLU A 1 218 ? -2.853 15.824 -3.247 1.00 82.06 218 GLU A CA 1
ATOM 1603 C C . GLU A 1 218 ? -3.931 14.734 -3.210 1.00 82.06 218 GLU A C 1
ATOM 1605 O O . GLU A 1 218 ? -5.034 14.967 -3.681 1.00 82.06 218 GLU A O 1
ATOM 1610 N N . MET A 1 219 ? -3.649 13.571 -2.612 1.00 79.81 219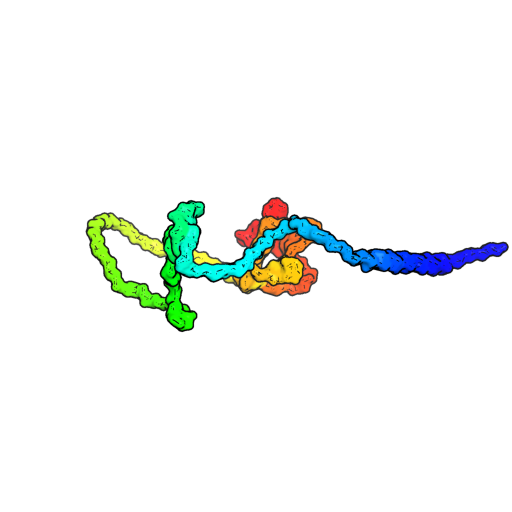 MET A N 1
ATOM 1611 C CA . MET A 1 219 ? -4.621 12.472 -2.488 1.00 79.81 219 MET A CA 1
ATOM 1612 C C . MET A 1 219 ? -5.508 12.558 -1.239 1.00 79.81 219 MET A C 1
ATOM 1614 O O . MET A 1 219 ? -6.397 11.728 -1.077 1.00 79.81 219 MET A O 1
ATOM 1618 N N . GLY A 1 220 ? -5.231 13.495 -0.328 1.00 64.75 220 GLY A N 1
ATOM 1619 C CA . GLY A 1 220 ? -6.009 13.710 0.898 1.00 64.75 220 GLY A CA 1
ATOM 1620 C C . GLY A 1 220 ? -7.000 14.873 0.816 1.00 64.75 220 GLY A C 1
ATOM 1621 O O . GLY A 1 220 ? -7.514 15.272 1.858 1.00 64.75 220 GLY A O 1
ATOM 1622 N N . ARG A 1 221 ? -7.203 15.448 -0.376 1.00 53.50 221 ARG A N 1
ATOM 1623 C CA . ARG A 1 221 ? -8.180 16.512 -0.638 1.00 53.50 221 ARG A CA 1
ATOM 1624 C C . ARG A 1 221 ? -9.395 15.975 -1.373 1.00 53.50 221 ARG A C 1
ATOM 1626 O O . ARG A 1 221 ? -9.216 15.023 -2.163 1.00 53.50 221 ARG A O 1
#

Secondary structure (DSSP, 8-state):
-PPPP-HHHHHHHHHHHHHHHHHHHHHHHHT-----------S-------------TTS-EEEEETTEEEEEE-HHHHHHHTT---S--S--B-TT--B---------PPP---------PPP----------------EEEEEEETTEEEEEEEEE-HHHHHHHHHTT----TT--EEEEETTEEEEEETTEEEEESSSS--EEEEEPPTTT---GGGG-

pLDDT: mean 77.17, std 17.71, range [37.28, 98.19]

Sequence (221 aa):
MATPPDNRIILAIGAGLAVILAIVLALVFTRGGGGETPEGPKGQLQVDVAEAQSLEPTRELRCFVEGQFVGMLTLDQCAQRNGLATEALDVGLDETGALVAAPTASLAPPPTLPPIEVEPVPPIVEAPVERAEAPSGPVAACLRHTGSDWRSLSSGMGLQACVQLLYSGTCVRPGEARYGRWGDLTLRLVPGRVEQSSDNANFRTLAEQDRRTCTFPEMGR

Radius of gyration: 34.68 Å; chains: 1; bounding box: 92×49×101 Å